Protein AF-A0A6C0HJQ3-F1 (afdb_monomer)

Mean predicted aligned error: 15.56 Å

Radius of gyration: 25.84 Å; Cα contacts (8 Å, |Δi|>4): 149; chains: 1; bounding box: 58×71×54 Å

Organism: NCBI:txid1070528

Solvent-accessible surface area (backbone atoms only — not comparable to full-atom values): 10587 Å² total; per-residue (Å²): 140,92,85,75,67,75,64,59,59,55,52,52,56,56,55,62,66,68,72,64,83,67,72,72,79,74,72,82,78,73,78,73,65,87,72,78,65,94,62,60,62,76,46,70,27,42,26,45,64,46,81,68,101,54,41,34,62,37,32,65,42,46,63,71,58,59,75,73,50,57,71,66,61,51,50,51,51,40,58,74,62,28,83,58,97,68,61,73,80,76,65,71,60,78,34,39,29,35,38,36,40,43,91,87,73,46,52,35,47,44,79,45,43,63,62,52,49,52,53,50,51,53,50,51,51,54,51,50,53,51,52,52,52,51,51,54,52,51,61,75,41,39,67,54,24,71,76,67,76,41,71,58,97,75,72,57,77,83,77,74,64,92,67,65,83,65,63,76,72,76,115

Secondary structure (DSSP, 8-state):
---SSHHHHHHHHHHHTTS--------S---------SS--EEEEEEEEEESSSEEEEEEE-HHHHTTS-HHHHHHHHHHT-SS---GGGSSS-EEEEEEE-TTS-EEEEE-HHHHHHHHHHHHHHHHHHHHHHHHHHHHTHHHHHHHSS--TT-S-SS-----GGGGG--

Structure (mmCIF, N/CA/C/O backbone):
data_AF-A0A6C0HJQ3-F1
#
_entry.id   AF-A0A6C0HJQ3-F1
#
loop_
_atom_site.group_PDB
_atom_site.id
_atom_site.type_symbol
_atom_site.label_atom_id
_atom_site.label_alt_id
_atom_site.label_comp_id
_atom_site.label_asym_id
_atom_site.label_entity_id
_atom_site.label_seq_id
_atom_site.pdbx_PDB_ins_code
_atom_site.Cartn_x
_atom_site.Cartn_y
_atom_site.Cartn_z
_atom_site.occupancy
_atom_site.B_iso_or_equiv
_atom_site.auth_seq_id
_atom_site.auth_comp_id
_atom_site.auth_asym_id
_atom_site.auth_atom_id
_atom_site.pdbx_PDB_model_num
ATOM 1 N N . MET A 1 1 ? -14.897 -54.371 -26.714 1.00 44.84 1 MET A N 1
ATOM 2 C CA . MET A 1 1 ? -14.129 -53.156 -27.063 1.00 44.84 1 MET A CA 1
ATOM 3 C C . MET A 1 1 ? -15.115 -52.004 -27.095 1.00 44.84 1 MET A C 1
ATOM 5 O O . MET A 1 1 ? -16.050 -52.088 -27.872 1.00 44.84 1 MET A O 1
ATOM 9 N N . GLY A 1 2 ? -14.987 -51.018 -26.207 1.00 42.66 2 GLY A N 1
ATOM 10 C CA . GLY A 1 2 ? -15.958 -49.916 -26.117 1.00 42.66 2 GLY A CA 1
ATOM 11 C C . GLY A 1 2 ? -15.895 -49.171 -24.784 1.00 42.66 2 GLY A C 1
ATOM 12 O O . GLY A 1 2 ? -16.903 -49.057 -24.103 1.00 42.66 2 GLY A O 1
ATOM 13 N N . GLY A 1 3 ? -14.698 -48.750 -24.366 1.00 40.16 3 GLY A N 1
ATOM 14 C CA . GLY A 1 3 ? -14.482 -48.107 -23.061 1.00 40.16 3 GLY A CA 1
ATOM 15 C C . GLY A 1 3 ? -13.501 -46.934 -23.080 1.00 40.16 3 GLY A C 1
ATOM 16 O O . GLY A 1 3 ? -13.000 -46.567 -22.026 1.00 40.16 3 GLY A O 1
ATOM 17 N N . PHE A 1 4 ? -13.198 -46.370 -24.254 1.00 45.31 4 PHE A N 1
ATOM 18 C CA . PHE A 1 4 ? -12.179 -45.320 -24.411 1.00 45.31 4 PHE A CA 1
ATOM 19 C C . PHE A 1 4 ? -12.697 -44.001 -25.014 1.00 45.31 4 PHE A C 1
ATOM 21 O O . PHE A 1 4 ? -11.914 -43.069 -25.154 1.00 45.31 4 PHE A O 1
ATOM 28 N N . GLU A 1 5 ? -13.996 -43.870 -25.311 1.00 49.78 5 GLU A N 1
ATOM 29 C CA . GLU A 1 5 ? -14.553 -42.647 -25.928 1.00 49.78 5 GLU A CA 1
ATOM 30 C C . GLU A 1 5 ? -15.175 -41.661 -24.916 1.00 49.78 5 GLU A C 1
ATOM 32 O O . GLU A 1 5 ? -15.162 -40.456 -25.148 1.00 49.78 5 GLU A O 1
ATOM 37 N N . ASN A 1 6 ? -15.583 -42.112 -23.723 1.00 49.03 6 ASN A N 1
ATOM 38 C CA . ASN A 1 6 ? -16.225 -41.240 -22.719 1.00 49.03 6 ASN A CA 1
ATOM 39 C C . ASN A 1 6 ? -15.256 -40.315 -21.951 1.00 49.03 6 ASN A C 1
ATOM 41 O O . ASN A 1 6 ? -15.699 -39.425 -21.226 1.00 49.03 6 ASN A O 1
ATOM 45 N N . GLY A 1 7 ? -13.940 -40.516 -22.080 1.00 46.91 7 GLY A N 1
ATOM 46 C CA . GLY A 1 7 ? -12.929 -39.705 -21.388 1.00 46.91 7 GLY A CA 1
ATOM 47 C C . GLY A 1 7 ? -12.591 -38.391 -22.098 1.00 46.91 7 GLY A C 1
ATOM 48 O O . GLY A 1 7 ? -12.236 -37.419 -21.439 1.00 46.91 7 GLY A O 1
ATOM 49 N N . GLN A 1 8 ? -12.732 -38.339 -23.428 1.00 47.75 8 GLN A N 1
ATOM 50 C CA . GLN A 1 8 ? -12.383 -37.155 -24.227 1.00 47.75 8 GLN A CA 1
ATOM 51 C C . GLN A 1 8 ? -13.523 -36.129 -24.311 1.00 47.75 8 GLN A C 1
ATOM 53 O O . GLN A 1 8 ? -13.283 -34.938 -24.508 1.00 47.75 8 GLN A O 1
ATOM 58 N N . GLU A 1 9 ? -14.766 -36.572 -24.120 1.00 48.75 9 GLU A N 1
ATOM 59 C CA . GLU A 1 9 ? -15.941 -35.696 -24.101 1.00 48.75 9 GLU A CA 1
ATOM 60 C C . GLU A 1 9 ? -16.066 -34.937 -22.767 1.00 48.75 9 GLU A C 1
ATOM 62 O O . GLU A 1 9 ? -16.489 -33.781 -22.735 1.00 48.75 9 GLU A O 1
ATOM 67 N N . GLN A 1 10 ? -15.602 -35.541 -21.665 1.00 47.69 10 GLN A N 1
ATOM 68 C CA . GLN A 1 10 ? -15.524 -34.875 -20.360 1.00 47.69 10 GLN A CA 1
ATOM 69 C C . GLN A 1 10 ? -14.408 -33.825 -20.306 1.00 47.69 10 GLN A C 1
ATOM 71 O O . GLN A 1 10 ? -14.614 -32.759 -19.729 1.00 47.69 10 GLN A O 1
ATOM 76 N N . THR A 1 11 ? -13.257 -34.075 -20.940 1.00 49.38 11 THR A N 1
ATOM 77 C CA . THR A 1 11 ? -12.172 -33.083 -20.995 1.00 49.38 11 THR A CA 1
ATOM 78 C C . THR A 1 11 ? -12.519 -31.903 -21.899 1.00 49.38 11 THR A C 1
ATOM 80 O O . THR A 1 11 ? -12.246 -30.775 -21.508 1.00 49.38 11 THR A O 1
ATOM 83 N N . LYS A 1 12 ? -13.217 -32.120 -23.025 1.00 52.22 12 LYS A N 1
ATOM 84 C CA . LYS A 1 12 ? -13.728 -31.022 -23.872 1.00 52.22 12 LYS A CA 1
ATOM 85 C C . LYS A 1 12 ? -14.760 -30.140 -23.163 1.00 52.22 12 LYS A C 1
ATOM 87 O O . LYS A 1 12 ? -14.667 -28.922 -23.250 1.00 52.22 12 LYS A O 1
ATOM 92 N N . LYS A 1 13 ? -15.688 -30.730 -22.399 1.00 49.34 13 LYS A N 1
ATOM 93 C CA . LYS A 1 13 ? -16.638 -29.962 -21.569 1.00 49.34 13 LYS A CA 1
ATOM 94 C C . LYS A 1 13 ? -15.949 -29.143 -20.476 1.00 49.34 13 LYS A C 1
ATOM 96 O O . LYS A 1 13 ? -16.427 -28.069 -20.131 1.00 49.34 13 LYS A O 1
ATOM 101 N N . MET A 1 14 ? -14.848 -29.649 -19.920 1.00 45.78 14 MET A N 1
ATOM 102 C CA . MET A 1 14 ? -14.081 -28.948 -18.887 1.00 45.78 14 MET A CA 1
ATOM 103 C C . MET A 1 14 ? -13.215 -27.817 -19.469 1.00 45.78 14 MET A C 1
ATOM 105 O O . MET A 1 14 ? -12.997 -26.820 -18.789 1.00 45.78 14 MET A O 1
ATOM 109 N N . GLU A 1 15 ? -12.779 -27.942 -20.726 1.00 50.19 15 GLU A N 1
ATOM 110 C CA . GLU A 1 15 ? -12.012 -26.921 -21.452 1.00 50.19 15 GLU A CA 1
ATOM 111 C C . GLU A 1 15 ? -12.914 -25.777 -21.968 1.00 50.19 15 GLU A C 1
ATOM 113 O O . GLU A 1 15 ? -12.534 -24.616 -21.861 1.00 50.19 15 GLU A O 1
ATOM 118 N N . GLU A 1 16 ? -14.158 -26.061 -22.388 1.00 52.59 16 GLU A N 1
ATOM 119 C CA . GLU A 1 16 ? -15.158 -25.023 -22.728 1.00 52.59 16 GLU A CA 1
ATOM 120 C C . GLU A 1 16 ? -15.671 -24.238 -21.502 1.00 52.59 16 GLU A C 1
ATOM 122 O O . GLU A 1 16 ? -16.015 -23.064 -21.616 1.00 52.59 16 GLU A O 1
ATOM 127 N N . LEU A 1 17 ? -15.680 -24.842 -20.306 1.00 50.19 17 LEU A N 1
ATOM 128 C CA . LEU A 1 17 ? -16.041 -24.162 -19.049 1.00 50.19 17 LEU A CA 1
ATOM 129 C C . LEU A 1 17 ? -14.915 -23.272 -18.486 1.00 50.19 17 LEU A C 1
ATOM 131 O O . LEU A 1 17 ? -15.151 -22.531 -17.533 1.00 50.19 17 LEU A O 1
ATOM 135 N N . MET A 1 18 ? -13.708 -23.334 -19.059 1.00 42.75 18 MET A N 1
ATOM 136 C CA . MET A 1 18 ? -12.549 -22.532 -18.648 1.00 42.75 18 MET A CA 1
ATOM 137 C C . MET A 1 18 ? -12.342 -21.258 -19.482 1.00 42.75 18 MET A C 1
ATOM 139 O O . MET A 1 18 ? -11.506 -20.444 -19.099 1.00 42.75 18 MET A O 1
ATOM 143 N N . ASP A 1 19 ? -13.115 -21.059 -20.556 1.00 40.88 19 ASP A N 1
ATOM 144 C CA . ASP A 1 19 ? -13.036 -19.872 -21.433 1.00 40.88 19 ASP A CA 1
ATOM 145 C C . ASP A 1 19 ? -14.188 -18.873 -21.205 1.00 40.88 19 ASP A C 1
ATOM 147 O O . ASP A 1 19 ? -14.386 -17.905 -21.939 1.00 40.88 19 ASP A O 1
ATOM 151 N N . SER A 1 20 ? -14.954 -19.086 -20.135 1.00 41.34 20 SER A N 1
ATOM 152 C CA . SER A 1 20 ? -15.903 -18.112 -19.620 1.00 41.34 20 SER A CA 1
ATOM 153 C C . SER A 1 20 ? -15.176 -17.200 -18.636 1.00 41.34 20 SER A C 1
ATOM 155 O O . SER A 1 20 ? -15.278 -17.373 -17.422 1.00 41.34 20 SER A O 1
ATOM 157 N N . ASP A 1 21 ? -14.459 -16.205 -19.166 1.00 39.94 21 ASP A N 1
ATOM 158 C CA . ASP A 1 21 ? -14.167 -14.952 -18.460 1.00 39.94 21 ASP A CA 1
ATOM 159 C C . ASP A 1 21 ? -15.511 -14.249 -18.172 1.00 39.94 21 ASP A C 1
ATOM 161 O O . ASP A 1 21 ? -15.874 -13.225 -18.758 1.00 39.94 21 ASP A O 1
ATOM 165 N N . THR A 1 22 ? -16.301 -14.841 -17.273 1.00 39.44 22 THR A N 1
ATOM 166 C CA . THR A 1 22 ? -17.426 -14.185 -16.630 1.00 39.44 22 THR A CA 1
ATOM 167 C C . THR A 1 22 ? -16.798 -13.125 -15.755 1.00 39.44 22 THR A C 1
ATOM 169 O O . THR A 1 22 ? -16.278 -13.389 -14.675 1.00 39.44 22 THR A O 1
ATOM 172 N N . PHE A 1 23 ? -16.775 -11.912 -16.293 1.00 36.31 23 PHE A N 1
ATOM 173 C CA . PHE A 1 23 ? -16.716 -10.693 -15.516 1.00 36.31 23 PHE A CA 1
ATOM 174 C C . PHE A 1 23 ? -17.727 -10.873 -14.383 1.00 36.31 23 PHE A C 1
ATOM 176 O O . PHE A 1 23 ? -18.929 -10.835 -14.645 1.00 36.31 23 PHE A O 1
ATOM 183 N N . ASP A 1 24 ? -17.240 -11.194 -13.180 1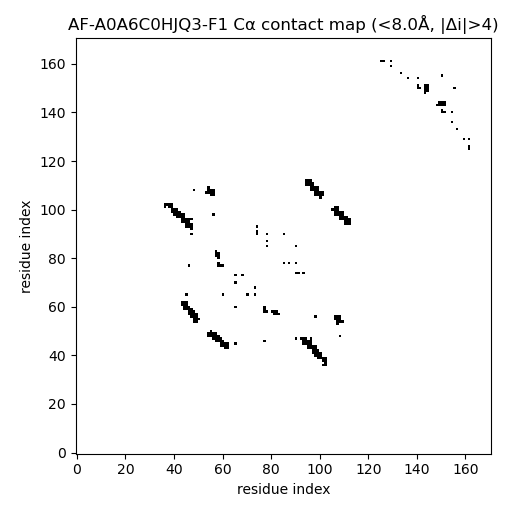.00 41.00 24 ASP A N 1
ATOM 184 C CA . ASP A 1 24 ? -18.076 -11.314 -11.993 1.00 41.00 24 ASP A CA 1
ATOM 185 C C . ASP A 1 24 ? -19.013 -10.110 -11.993 1.00 41.00 24 ASP A C 1
ATOM 187 O O . ASP A 1 24 ? -18.552 -8.960 -12.027 1.00 41.00 24 ASP A O 1
ATOM 191 N N . GLU A 1 25 ? -20.316 -10.398 -12.052 1.00 41.94 25 GLU A N 1
ATOM 192 C CA . GLU A 1 25 ? -21.379 -9.428 -11.865 1.00 41.94 25 GLU A CA 1
ATOM 193 C C . GLU A 1 25 ? -20.986 -8.557 -10.678 1.00 41.94 25 GLU A C 1
ATOM 195 O O . GLU A 1 25 ? -20.936 -8.996 -9.526 1.00 41.94 25 GLU A O 1
ATOM 200 N N . ILE A 1 26 ? -20.645 -7.305 -10.975 1.00 40.12 26 ILE A N 1
ATOM 201 C CA . ILE A 1 26 ? -20.579 -6.271 -9.962 1.00 40.12 26 ILE A CA 1
ATOM 202 C C . ILE A 1 26 ? -22.014 -6.163 -9.477 1.00 40.12 26 ILE A C 1
ATOM 204 O O . ILE A 1 26 ? -22.854 -5.587 -10.168 1.00 40.12 26 ILE A O 1
ATOM 208 N N . ASP A 1 27 ? -22.286 -6.783 -8.331 1.00 39.62 27 ASP A N 1
ATOM 209 C CA . ASP A 1 27 ? -23.526 -6.619 -7.597 1.00 39.62 27 ASP A CA 1
ATOM 210 C C . ASP A 1 27 ? -23.848 -5.122 -7.560 1.00 39.62 27 ASP A C 1
ATOM 212 O O . ASP A 1 27 ? -23.135 -4.301 -6.973 1.00 39.62 27 ASP A O 1
ATOM 216 N N . SER A 1 28 ? -24.909 -4.781 -8.288 1.00 44.44 28 SER A N 1
ATOM 217 C CA . SER A 1 28 ? -25.456 -3.443 -8.440 1.00 44.44 28 SER A CA 1
ATOM 218 C C . SER A 1 28 ? -26.076 -2.929 -7.134 1.00 44.44 28 SER A C 1
ATOM 220 O O . SER A 1 28 ? -26.705 -1.869 -7.137 1.00 44.44 28 SER A O 1
ATOM 222 N N . SER A 1 29 ? -25.873 -3.595 -5.993 1.00 36.22 29 SER A N 1
ATOM 223 C CA . SER A 1 29 ? -26.075 -3.004 -4.675 1.00 36.22 29 SER A CA 1
ATOM 224 C C . SER A 1 29 ? -24.958 -1.998 -4.350 1.00 36.22 29 SER A C 1
ATOM 226 O O . SER A 1 29 ? -24.235 -2.103 -3.356 1.00 36.22 29 SER A O 1
ATOM 228 N N . ASN A 1 30 ? -24.817 -0.962 -5.176 1.00 41.69 30 ASN A N 1
ATOM 229 C CA . ASN A 1 30 ? -24.122 0.254 -4.784 1.00 41.69 30 ASN A CA 1
ATOM 230 C C . ASN A 1 30 ? -25.012 0.992 -3.762 1.00 41.69 30 ASN A C 1
ATOM 232 O O . ASN A 1 30 ? -25.592 2.031 -4.048 1.00 41.69 30 ASN A O 1
ATOM 236 N N . VAL A 1 31 ? -25.139 0.419 -2.559 1.00 40.91 31 VAL A N 1
ATOM 237 C CA . VAL A 1 31 ? -25.707 1.048 -1.353 1.00 40.91 31 VAL A CA 1
ATOM 238 C C . VAL A 1 31 ? -24.593 1.817 -0.631 1.00 40.91 31 VAL A C 1
ATOM 240 O O . VAL A 1 31 ? -24.538 1.908 0.588 1.00 40.91 31 VAL A O 1
ATOM 243 N N . TYR A 1 32 ? -23.665 2.397 -1.389 1.00 46.50 32 TYR A N 1
ATOM 244 C CA . TYR A 1 32 ? -22.930 3.567 -0.935 1.00 46.50 32 TYR A CA 1
ATOM 245 C C . TYR A 1 32 ? -23.723 4.774 -1.414 1.00 46.50 32 TYR A C 1
ATOM 247 O O . TYR A 1 32 ? -23.265 5.540 -2.255 1.00 46.50 32 TYR A O 1
ATOM 255 N N . ALA A 1 33 ? -24.957 4.887 -0.910 1.00 39.31 33 ALA A N 1
ATOM 256 C CA . ALA A 1 33 ? -25.651 6.158 -0.923 1.00 39.31 33 ALA A CA 1
ATOM 257 C C . ALA A 1 33 ? -24.669 7.199 -0.384 1.00 39.31 33 ALA A C 1
ATOM 259 O O . ALA A 1 33 ? -23.983 6.933 0.610 1.00 39.31 33 ALA A O 1
ATOM 260 N N . ASP A 1 34 ? -24.591 8.331 -1.073 1.00 46.47 34 ASP A N 1
ATOM 261 C CA . ASP A 1 34 ? -23.870 9.537 -0.691 1.00 46.47 34 ASP A CA 1
ATOM 262 C C . ASP A 1 34 ? -24.406 10.073 0.646 1.00 46.47 34 ASP A C 1
ATOM 264 O O . ASP A 1 34 ? -25.038 11.121 0.737 1.00 46.47 34 ASP A O 1
ATOM 268 N N . VAL A 1 35 ? -24.189 9.321 1.720 1.00 47.66 35 VAL A N 1
ATOM 269 C CA . VAL A 1 35 ? -24.309 9.809 3.078 1.00 47.66 35 VAL A CA 1
ATOM 270 C C . VAL A 1 35 ? -23.075 10.664 3.239 1.00 47.66 35 VAL A C 1
ATOM 272 O O . VAL A 1 35 ? -22.013 10.139 3.562 1.00 47.66 35 VAL A O 1
ATOM 275 N N . GLU A 1 36 ? -23.192 11.953 2.928 1.00 48.62 36 GLU A N 1
ATOM 276 C CA . GLU A 1 36 ? -22.256 12.965 3.395 1.00 48.62 36 GLU A CA 1
ATOM 277 C C . GLU A 1 36 ? -22.356 12.992 4.922 1.00 48.62 36 GLU A C 1
ATOM 279 O O . GLU A 1 36 ? -23.318 13.514 5.485 1.00 48.62 36 GLU A O 1
ATOM 284 N N . PRO A 1 37 ? -21.419 12.374 5.647 1.00 51.53 37 PRO A N 1
ATOM 285 C CA . PRO A 1 37 ? -21.466 12.347 7.088 1.00 51.53 37 PRO A CA 1
ATOM 286 C C . PRO A 1 37 ? -20.957 13.704 7.573 1.00 51.53 37 PRO A C 1
ATOM 288 O O . PRO A 1 37 ? -19.815 14.103 7.354 1.00 51.53 37 PRO A O 1
ATOM 291 N N . GLU A 1 38 ? -21.851 14.409 8.242 1.00 53.81 38 GLU A N 1
ATOM 292 C CA . GLU A 1 38 ? -21.720 15.776 8.747 1.00 53.81 38 GLU A CA 1
ATOM 293 C C . GLU A 1 38 ? -20.636 15.980 9.839 1.00 53.81 38 GLU A C 1
ATOM 295 O O . GLU A 1 38 ? -20.622 17.017 10.483 1.00 53.81 38 GLU A O 1
ATOM 300 N N . GLU A 1 39 ? -19.740 15.016 10.074 1.00 56.00 39 GLU A N 1
ATOM 301 C CA . GLU A 1 39 ? -18.404 15.203 10.673 1.00 56.00 39 GLU A CA 1
ATOM 302 C C . GLU A 1 39 ? -17.662 13.856 10.616 1.00 56.00 39 GLU A C 1
ATOM 304 O O . GLU A 1 39 ? -17.924 12.952 11.407 1.00 56.00 39 GLU A O 1
ATOM 309 N N . ILE A 1 40 ? -16.763 13.675 9.639 1.00 60.66 40 ILE A N 1
ATOM 310 C CA . ILE A 1 40 ? -15.986 12.433 9.491 1.00 60.66 40 ILE A CA 1
ATOM 311 C C . ILE A 1 40 ? -14.523 12.709 9.779 1.00 60.66 40 ILE A C 1
ATOM 313 O O . ILE A 1 40 ? -13.811 13.327 8.979 1.00 60.66 40 ILE A O 1
ATOM 317 N N . HIS A 1 41 ? -14.008 12.104 10.838 1.00 66.50 41 HIS A N 1
ATOM 318 C CA . HIS A 1 41 ? -12.571 11.913 10.930 1.00 66.50 41 HIS A CA 1
ATOM 319 C C . HIS A 1 41 ? -12.170 10.727 10.054 1.00 66.50 41 HIS A C 1
ATOM 321 O O . HIS A 1 41 ? -12.437 9.568 10.364 1.00 66.50 41 HIS A O 1
ATOM 327 N N . LYS A 1 42 ? -11.543 11.043 8.918 1.00 78.81 42 LYS A N 1
ATOM 328 C CA . LYS A 1 42 ? -10.991 10.071 7.972 1.00 78.81 42 LYS A CA 1
ATOM 329 C C . LYS A 1 42 ? -9.520 9.838 8.300 1.00 78.81 42 LYS A C 1
ATOM 331 O O . LYS A 1 42 ? -8.702 10.732 8.094 1.00 78.81 42 LYS A O 1
ATOM 336 N N . LYS A 1 43 ? -9.160 8.634 8.752 1.00 86.31 43 LYS A N 1
ATOM 337 C CA . LYS A 1 43 ? -7.753 8.260 8.990 1.00 86.31 43 LYS A CA 1
ATOM 338 C C . LYS A 1 43 ? -7.375 7.019 8.193 1.00 86.31 43 LYS A C 1
ATOM 340 O O . LYS A 1 43 ? -8.070 6.010 8.249 1.00 86.31 43 LYS A O 1
ATOM 345 N N . ILE A 1 44 ? -6.268 7.092 7.457 1.00 89.44 44 ILE A N 1
ATOM 346 C CA . ILE A 1 44 ? -5.716 5.947 6.725 1.00 89.44 44 ILE A CA 1
ATOM 347 C C . ILE A 1 44 ? -4.776 5.182 7.656 1.00 89.44 44 ILE A C 1
ATOM 349 O O . ILE A 1 44 ? -3.843 5.765 8.209 1.00 89.44 44 ILE A O 1
ATOM 353 N N . LEU A 1 45 ? -5.024 3.885 7.811 1.00 92.25 45 LEU A N 1
ATOM 354 C CA . LEU A 1 45 ? -4.277 2.972 8.669 1.00 92.25 45 LEU A CA 1
ATOM 355 C C . LEU A 1 45 ? -3.905 1.694 7.909 1.00 92.25 45 LEU A C 1
ATOM 357 O O . LEU A 1 45 ? -4.502 1.349 6.887 1.00 92.25 45 LEU A O 1
ATOM 361 N N . VAL A 1 46 ? -2.931 0.971 8.448 1.00 91.50 46 VAL A N 1
ATOM 362 C CA . VAL A 1 46 ? -2.636 -0.420 8.110 1.00 91.50 46 VAL A CA 1
ATOM 363 C C . VAL A 1 46 ? -3.171 -1.285 9.240 1.00 91.50 46 VAL A C 1
ATOM 365 O O . VAL A 1 46 ? -2.792 -1.097 10.393 1.00 91.50 46 VAL A O 1
ATOM 368 N N . GLY A 1 47 ? -4.070 -2.211 8.935 1.00 90.62 47 GLY A N 1
ATOM 369 C CA . GLY A 1 47 ? -4.760 -2.951 9.978 1.00 90.62 47 GLY A CA 1
ATOM 370 C C . GLY A 1 47 ? -5.705 -4.015 9.460 1.00 90.62 47 GLY A C 1
ATOM 371 O O . GLY A 1 47 ? -5.551 -4.532 8.351 1.00 90.62 47 GLY A O 1
ATOM 372 N N . SER A 1 48 ? -6.684 -4.342 10.290 1.00 88.62 48 SER A N 1
ATOM 373 C CA . SER A 1 48 ? -7.688 -5.362 10.025 1.00 88.62 48 SER A CA 1
ATOM 374 C C . SER A 1 48 ? -9.091 -4.842 10.314 1.00 88.62 48 SER A C 1
ATOM 376 O O . SER A 1 48 ? -9.301 -3.853 11.023 1.00 88.62 48 SER A O 1
ATOM 378 N N . TYR A 1 49 ? -10.062 -5.537 9.740 1.00 88.50 49 TYR A N 1
ATOM 379 C CA . TYR A 1 49 ? -11.478 -5.303 9.955 1.00 88.50 49 TYR A CA 1
ATOM 380 C C . TYR A 1 49 ? -12.213 -6.632 10.025 1.00 88.50 49 TYR A C 1
ATOM 382 O O . TYR A 1 49 ? -11.713 -7.659 9.557 1.00 88.50 49 TYR A O 1
ATOM 390 N N . ILE A 1 50 ? -13.411 -6.595 10.593 1.00 86.06 50 ILE A N 1
ATOM 391 C CA . ILE A 1 50 ? -14.348 -7.712 10.559 1.00 86.06 50 ILE A CA 1
ATOM 392 C C . ILE A 1 50 ? -15.449 -7.385 9.568 1.00 86.06 50 ILE A C 1
ATOM 394 O O . ILE A 1 50 ? -15.919 -6.253 9.491 1.00 86.06 50 ILE A O 1
ATOM 398 N N . ARG A 1 51 ? -15.834 -8.390 8.786 1.00 85.38 51 ARG A N 1
ATOM 399 C CA . ARG A 1 51 ? -16.918 -8.285 7.819 1.00 85.38 51 ARG A CA 1
ATOM 400 C C . ARG A 1 51 ? -18.209 -8.806 8.449 1.00 85.38 51 ARG A C 1
ATOM 402 O O . ARG A 1 51 ? -18.267 -9.980 8.805 1.00 85.38 51 ARG A O 1
ATOM 409 N N . GLY A 1 52 ? -19.204 -7.935 8.564 1.00 79.88 52 GLY A N 1
ATOM 410 C CA . GLY A 1 52 ? -20.619 -8.277 8.724 1.00 79.88 52 GLY A CA 1
ATOM 411 C C . GLY A 1 52 ? -21.415 -7.604 7.605 1.00 79.88 52 GLY A C 1
ATOM 412 O O . GLY A 1 52 ? -20.912 -7.519 6.482 1.00 79.88 52 GLY A O 1
ATOM 413 N N . ASP A 1 53 ? -22.586 -7.052 7.928 1.00 81.88 53 ASP A N 1
ATOM 414 C CA . ASP A 1 53 ? -23.344 -6.169 7.021 1.00 81.88 53 ASP A CA 1
ATOM 415 C C . ASP A 1 53 ? -22.564 -4.881 6.701 1.00 81.88 53 ASP A C 1
ATOM 417 O O . ASP A 1 53 ? -22.665 -4.316 5.614 1.00 81.88 53 ASP A O 1
ATOM 421 N N . LEU A 1 54 ? -21.711 -4.458 7.639 1.00 82.69 54 LEU A N 1
ATOM 422 C CA . LEU A 1 54 ? -20.734 -3.386 7.484 1.00 82.69 54 LEU A CA 1
ATOM 423 C C . LEU A 1 54 ? -19.319 -3.898 7.780 1.00 82.69 54 LEU A C 1
ATOM 425 O O . LEU A 1 54 ? -19.120 -4.940 8.417 1.00 82.69 54 LEU A O 1
ATOM 429 N N . LEU A 1 55 ? -18.312 -3.147 7.324 1.00 88.62 55 LEU A N 1
ATOM 430 C CA . LEU A 1 55 ? -16.917 -3.401 7.677 1.00 88.62 55 LEU A CA 1
ATOM 431 C C . LEU A 1 55 ? -16.586 -2.697 8.994 1.00 88.62 55 LEU A C 1
ATOM 433 O O . LEU A 1 55 ? -16.465 -1.475 9.038 1.00 88.62 55 LEU A O 1
ATOM 437 N N . LEU A 1 56 ? -16.408 -3.472 10.059 1.00 88.75 56 LEU A N 1
ATOM 438 C CA . LEU A 1 56 ? -16.132 -2.952 11.395 1.00 88.75 56 LEU A CA 1
ATOM 439 C C . LEU A 1 56 ? -14.631 -2.848 11.635 1.00 88.75 56 LEU A C 1
ATOM 441 O O . LEU A 1 56 ? -13.886 -3.813 11.431 1.00 88.75 56 LEU A O 1
ATOM 445 N N . TYR A 1 57 ? -14.185 -1.680 12.096 1.00 89.12 57 TYR A N 1
ATOM 446 C CA . TYR A 1 57 ? -12.790 -1.469 12.465 1.00 89.12 57 TYR A CA 1
ATOM 447 C C . TYR A 1 57 ? -12.383 -2.405 13.608 1.00 89.12 57 TYR A C 1
ATOM 449 O O . TYR A 1 57 ? -13.025 -2.411 14.654 1.00 89.12 57 TYR A O 1
ATOM 457 N N . ALA A 1 58 ? -11.306 -3.173 13.424 1.00 88.94 58 ALA A N 1
ATOM 458 C CA . ALA A 1 58 ? -10.838 -4.126 14.429 1.00 88.94 58 ALA A CA 1
ATOM 459 C C . ALA A 1 58 ? -9.565 -3.658 15.141 1.00 88.94 58 ALA A C 1
ATOM 461 O O . ALA A 1 58 ? -9.494 -3.683 16.367 1.00 88.94 58 ALA A O 1
ATOM 462 N N . SER A 1 59 ? -8.547 -3.274 14.372 1.00 90.44 59 SER A N 1
ATOM 463 C CA . SER A 1 59 ? -7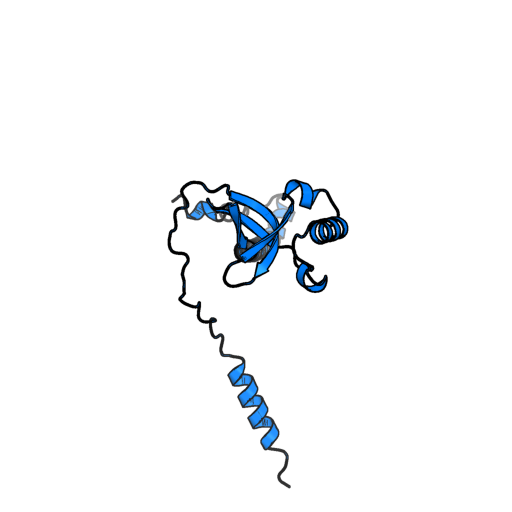.275 -2.740 14.871 1.00 90.44 59 SER A CA 1
ATOM 464 C C . SER A 1 59 ? -6.506 -2.102 13.715 1.00 90.44 59 SER A C 1
ATOM 466 O O . SER A 1 59 ? -6.715 -2.460 12.551 1.00 90.44 59 SER A O 1
ATOM 468 N N . GLY A 1 60 ? -5.589 -1.187 14.012 1.00 91.56 60 GLY A N 1
ATOM 469 C CA . GLY A 1 60 ? -4.772 -0.552 12.991 1.00 91.56 60 GLY A CA 1
ATOM 470 C C . GLY A 1 60 ? -3.672 0.328 13.561 1.00 91.56 60 GLY A C 1
ATOM 471 O O . GLY A 1 60 ? -3.778 0.862 14.661 1.00 91.56 60 GLY A O 1
ATOM 472 N N . ILE A 1 61 ? -2.623 0.490 12.766 1.00 93.31 61 ILE A N 1
ATOM 473 C CA . ILE A 1 61 ? -1.503 1.398 13.007 1.00 93.31 61 ILE A CA 1
ATOM 474 C C . ILE A 1 61 ? -1.369 2.376 11.844 1.00 93.31 61 ILE A C 1
ATOM 476 O O . ILE A 1 61 ? -1.870 2.145 10.744 1.00 93.31 61 ILE A O 1
ATOM 480 N N . ASP A 1 62 ? -0.703 3.498 12.068 1.00 93.06 62 ASP A N 1
ATOM 481 C CA . ASP A 1 62 ? -0.371 4.424 10.994 1.00 93.06 62 ASP A CA 1
ATOM 482 C C . ASP A 1 62 ? 0.691 3.827 10.056 1.00 93.06 62 ASP A C 1
ATOM 484 O O . ASP A 1 62 ? 1.497 2.972 10.430 1.00 93.06 62 ASP A O 1
ATOM 488 N N . GLY A 1 63 ? 0.717 4.317 8.814 1.00 89.69 63 GLY A N 1
ATOM 489 C CA . GLY A 1 63 ? 1.706 3.880 7.827 1.00 89.69 63 GLY A CA 1
ATOM 490 C C . GLY A 1 63 ? 3.151 4.167 8.253 1.00 89.69 63 GLY A C 1
ATOM 491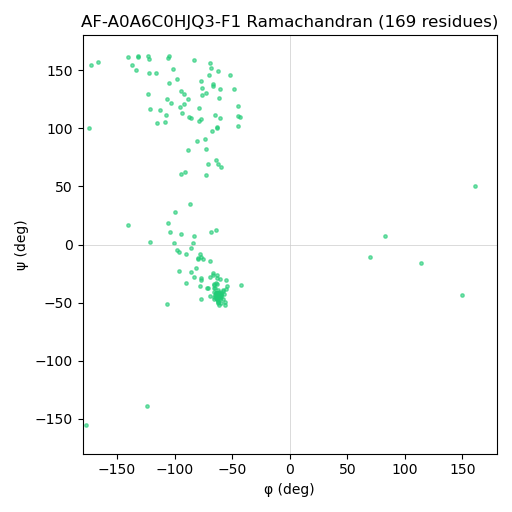 O O . GLY A 1 63 ? 4.051 3.413 7.894 1.00 89.69 63 GLY A O 1
ATOM 492 N N . GLY A 1 64 ? 3.376 5.219 9.047 1.00 91.75 64 GLY A N 1
ATOM 493 C CA . GLY A 1 64 ? 4.696 5.567 9.567 1.00 91.75 64 GLY A CA 1
ATOM 494 C C . GLY A 1 64 ? 5.218 4.512 10.537 1.00 91.75 64 GLY A C 1
ATOM 495 O O . GLY A 1 64 ? 6.354 4.066 10.402 1.00 91.75 64 GLY A O 1
ATOM 496 N N . THR A 1 65 ? 4.381 4.074 11.475 1.00 92.00 65 THR A N 1
ATOM 497 C CA . THR A 1 65 ? 4.691 2.957 12.380 1.00 92.00 65 THR A CA 1
ATOM 498 C C . THR A 1 65 ? 4.841 1.642 11.622 1.00 92.00 65 THR A C 1
ATOM 500 O O . THR A 1 65 ? 5.812 0.928 11.855 1.00 92.00 65 THR A O 1
ATOM 503 N N . PHE A 1 66 ? 3.962 1.346 10.657 1.00 92.25 66 PHE A N 1
ATOM 504 C CA . PHE A 1 66 ? 4.055 0.112 9.864 1.00 92.25 66 PHE A CA 1
ATOM 505 C C . PHE A 1 66 ? 5.416 -0.054 9.171 1.00 92.25 66 PHE A C 1
ATOM 507 O O . PHE A 1 66 ? 5.945 -1.157 9.116 1.00 92.25 66 PHE A O 1
ATOM 514 N N . LEU A 1 67 ? 6.003 1.036 8.669 1.00 92.44 67 LEU A N 1
ATOM 515 C CA . LEU A 1 67 ? 7.295 1.002 7.975 1.00 92.44 67 LEU A CA 1
ATOM 516 C C . LEU A 1 67 ? 8.512 0.935 8.913 1.00 92.44 67 LEU A C 1
ATOM 518 O O . LEU A 1 67 ? 9.621 0.698 8.439 1.00 92.44 67 LEU A O 1
ATOM 522 N N . LYS A 1 68 ? 8.331 1.174 10.217 1.00 96.38 68 LYS A N 1
ATOM 523 C CA . LYS A 1 68 ? 9.420 1.182 11.210 1.00 96.38 68 LYS A CA 1
ATOM 524 C C . LYS A 1 68 ? 9.666 -0.184 11.844 1.00 96.38 68 LYS A C 1
ATOM 526 O O . LYS A 1 68 ? 10.802 -0.482 12.199 1.00 96.38 68 LYS A O 1
ATOM 531 N N . PHE A 1 69 ? 8.617 -0.982 12.018 1.00 94.12 69 PHE A N 1
ATOM 532 C CA . PHE A 1 69 ? 8.671 -2.249 12.748 1.00 94.12 69 PHE A CA 1
ATOM 533 C C . PHE A 1 69 ? 8.615 -3.452 11.807 1.00 94.12 69 PHE A C 1
ATOM 535 O O . PHE A 1 69 ? 8.187 -3.344 10.656 1.00 94.12 69 PHE A O 1
ATOM 542 N N . LYS A 1 7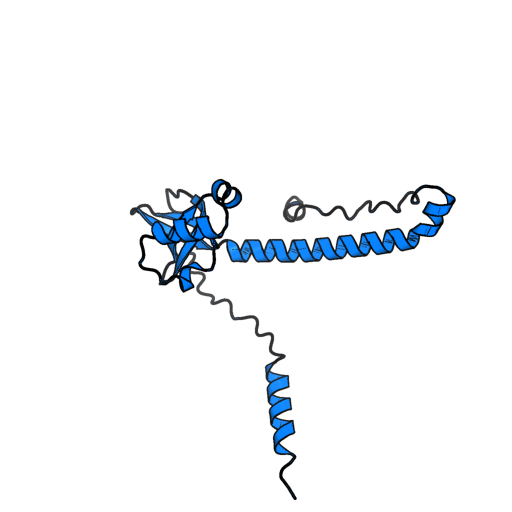0 ? 9.060 -4.615 12.294 1.00 93.25 70 LYS A N 1
ATOM 543 C CA . LYS A 1 70 ? 8.934 -5.863 11.539 1.00 93.25 70 LYS A CA 1
ATOM 544 C C . LYS A 1 70 ? 7.468 -6.264 11.430 1.00 93.25 70 LYS A C 1
ATOM 546 O O . LYS A 1 70 ? 6.653 -5.957 12.301 1.00 93.25 70 LYS A O 1
ATOM 551 N N . ILE A 1 71 ? 7.138 -6.971 10.354 1.00 90.25 71 ILE A N 1
ATOM 552 C CA . ILE A 1 71 ? 5.754 -7.347 10.065 1.00 90.25 71 ILE A CA 1
ATOM 553 C C . ILE A 1 71 ? 5.185 -8.286 11.137 1.00 90.25 71 ILE A C 1
ATOM 555 O O . ILE A 1 71 ? 4.006 -8.184 11.465 1.00 90.25 71 ILE A O 1
ATOM 559 N N . GLU A 1 72 ? 6.016 -9.144 11.731 1.00 90.69 72 GLU A N 1
ATOM 560 C CA . GLU A 1 72 ? 5.629 -10.060 12.805 1.00 90.69 72 GLU A CA 1
ATOM 561 C C . GLU A 1 72 ? 5.230 -9.303 14.078 1.00 90.69 72 GLU A C 1
ATOM 563 O O . GLU A 1 72 ? 4.176 -9.581 14.650 1.00 90.69 72 GLU A O 1
ATOM 568 N N . ASP A 1 73 ? 6.026 -8.303 14.469 1.00 92.00 73 ASP A N 1
ATOM 569 C CA . ASP A 1 73 ? 5.769 -7.464 15.646 1.00 92.00 73 ASP A CA 1
ATOM 570 C C . ASP A 1 73 ? 4.482 -6.652 15.459 1.00 92.00 73 ASP A C 1
ATOM 572 O O . ASP A 1 73 ? 3.646 -6.565 16.357 1.00 92.00 73 ASP A O 1
ATOM 576 N N . VAL A 1 74 ? 4.282 -6.112 14.251 1.00 91.38 74 VAL A N 1
ATOM 577 C CA . VAL A 1 74 ? 3.043 -5.422 13.875 1.00 91.38 74 VAL A CA 1
ATOM 578 C C . VAL A 1 74 ? 1.842 -6.360 13.975 1.00 91.38 74 VAL A C 1
ATOM 580 O O . VAL A 1 74 ? 0.818 -5.984 14.541 1.00 91.38 74 VAL A O 1
ATOM 583 N N . HIS A 1 75 ? 1.941 -7.577 13.437 1.00 89.06 75 HIS A N 1
ATOM 584 C CA . HIS A 1 75 ? 0.851 -8.550 13.508 1.00 89.06 75 HIS A CA 1
ATOM 585 C C . HIS A 1 75 ? 0.497 -8.907 14.948 1.00 89.06 75 HIS A C 1
ATOM 587 O O . HIS A 1 75 ? -0.687 -8.950 15.283 1.00 89.06 75 HIS A O 1
ATOM 593 N N . GLN A 1 76 ? 1.507 -9.157 15.783 1.00 88.94 76 GLN A N 1
ATOM 594 C CA . GLN A 1 76 ? 1.311 -9.485 17.188 1.00 88.94 76 GLN A CA 1
ATOM 595 C C . GLN A 1 76 ? 0.645 -8.322 17.928 1.00 88.94 76 GLN A C 1
ATOM 597 O O . GLN A 1 76 ? -0.385 -8.524 18.568 1.00 88.94 76 GLN A O 1
ATOM 602 N N . TYR A 1 77 ? 1.154 -7.099 17.749 1.00 91.38 77 TYR A N 1
ATOM 603 C CA . TYR A 1 77 ? 0.577 -5.891 18.335 1.00 91.38 77 TYR A CA 1
ATOM 604 C C . TYR A 1 77 ? -0.895 -5.714 17.950 1.00 91.38 77 TYR A C 1
ATOM 606 O O . TYR A 1 77 ? -1.750 -5.497 18.808 1.00 91.38 77 TYR A O 1
ATOM 614 N N . LEU A 1 78 ? -1.209 -5.825 16.658 1.00 89.69 78 LEU A N 1
ATOM 615 C CA . LEU A 1 78 ? -2.572 -5.645 16.171 1.00 89.69 78 LEU A CA 1
ATOM 616 C C . LEU A 1 78 ? -3.521 -6.742 16.676 1.00 89.69 78 LEU A C 1
ATOM 618 O O . LEU A 1 78 ? -4.689 -6.462 16.933 1.00 89.69 78 LEU A O 1
ATOM 622 N N . LEU A 1 79 ? -3.030 -7.974 16.840 1.00 87.62 79 LEU A N 1
ATOM 623 C CA . LEU A 1 79 ? -3.810 -9.079 17.395 1.00 87.62 79 LEU A CA 1
ATOM 624 C C . LEU A 1 79 ? -4.093 -8.875 18.891 1.00 87.62 79 LEU A C 1
ATOM 626 O O . LEU A 1 79 ? -5.221 -9.094 19.325 1.00 87.62 79 LEU A O 1
ATOM 630 N N . GLU A 1 80 ? -3.092 -8.455 19.667 1.00 87.81 80 GLU A N 1
ATOM 631 C CA . GLU A 1 80 ? -3.219 -8.185 21.107 1.00 87.81 80 GLU A CA 1
ATOM 632 C C . GLU A 1 80 ? -4.139 -6.997 21.404 1.00 87.81 80 GLU A C 1
ATOM 634 O O . GLU A 1 80 ? -4.871 -7.016 22.388 1.00 87.81 80 GLU A O 1
ATOM 639 N N . ASN A 1 81 ? -4.134 -5.986 20.532 1.00 87.56 81 ASN A N 1
ATOM 640 C CA . ASN A 1 81 ? -4.956 -4.781 20.666 1.00 87.56 81 ASN A CA 1
ATOM 641 C C . ASN A 1 81 ? -6.283 -4.871 19.897 1.00 87.56 81 ASN A C 1
ATOM 643 O O . ASN A 1 81 ? -6.992 -3.872 19.757 1.00 87.56 81 ASN A O 1
ATOM 647 N N . CYS A 1 82 ? -6.631 -6.044 19.368 1.00 84.00 82 CYS A N 1
ATOM 648 C CA . CYS A 1 82 ? -7.904 -6.225 18.695 1.00 84.00 82 CYS A CA 1
ATOM 649 C C . CYS A 1 82 ? -9.040 -6.346 19.712 1.00 84.00 82 CYS A C 1
ATOM 651 O O . CYS A 1 82 ? -9.017 -7.199 20.597 1.00 84.00 82 CYS A O 1
ATOM 653 N N . ILE A 1 83 ? -10.085 -5.539 19.527 1.00 75.56 83 ILE A N 1
ATOM 654 C CA . ILE A 1 83 ? -11.285 -5.558 20.380 1.00 75.56 83 ILE A CA 1
ATOM 655 C C . ILE A 1 83 ? -12.059 -6.880 20.221 1.00 75.56 83 ILE A C 1
ATOM 657 O O . ILE A 1 83 ? -12.777 -7.321 21.118 1.00 75.56 83 ILE A O 1
ATOM 661 N N . PHE A 1 84 ? -11.895 -7.553 19.084 1.00 79.69 84 PHE A N 1
ATOM 662 C CA . PHE A 1 84 ? -12.599 -8.784 18.770 1.00 79.69 84 PHE A CA 1
ATOM 663 C C . PHE A 1 84 ? -11.745 -10.021 19.059 1.00 79.69 84 PHE A C 1
ATOM 665 O O . PHE A 1 84 ? -10.552 -10.072 18.756 1.00 79.69 84 PHE A O 1
ATOM 672 N N . ARG A 1 85 ? -12.381 -11.091 19.552 1.00 71.94 85 ARG A N 1
ATOM 673 C CA . ARG A 1 85 ? -11.753 -12.420 19.643 1.00 71.94 85 ARG A CA 1
ATOM 674 C C . ARG A 1 85 ? -11.641 -13.044 18.256 1.00 71.94 85 ARG A C 1
ATOM 676 O O . ARG A 1 85 ? -12.472 -13.850 17.845 1.00 71.94 85 ARG A O 1
ATOM 683 N N . VAL A 1 86 ? -10.602 -12.665 17.524 1.00 66.00 86 VAL A N 1
ATOM 684 C CA . VAL A 1 86 ? -10.358 -13.163 16.171 1.00 66.00 86 VAL A CA 1
ATOM 685 C C . VAL A 1 86 ? -9.406 -14.358 16.215 1.00 66.00 86 VAL A C 1
ATOM 687 O O . VAL A 1 86 ? -8.345 -14.312 16.839 1.00 66.00 86 VAL A O 1
ATOM 690 N N . ARG A 1 87 ? -9.745 -15.455 15.522 1.00 64.81 87 ARG A N 1
ATOM 691 C CA . ARG A 1 87 ? -8.783 -16.548 15.298 1.00 64.81 87 ARG A CA 1
ATOM 692 C C . ARG A 1 87 ? -7.582 -15.993 14.527 1.00 64.81 87 ARG A C 1
ATOM 694 O O . ARG A 1 87 ? -7.778 -15.352 13.497 1.00 64.81 87 ARG A O 1
ATOM 701 N N . ARG A 1 88 ? -6.351 -16.318 14.955 1.00 61.72 88 ARG A N 1
ATOM 702 C CA . ARG A 1 88 ? -5.081 -15.862 14.334 1.00 61.72 88 ARG A CA 1
ATOM 703 C C . ARG A 1 88 ? -5.078 -15.897 12.797 1.00 61.72 88 ARG A C 1
ATOM 705 O O . ARG A 1 88 ? -4.507 -15.017 12.166 1.00 61.72 88 ARG A O 1
ATOM 712 N N . ARG A 1 89 ? -5.752 -16.884 12.197 1.00 60.03 89 ARG A N 1
ATOM 713 C CA . ARG A 1 89 ? -5.836 -17.081 10.740 1.00 60.03 89 ARG A CA 1
ATOM 714 C C . ARG A 1 89 ? -6.609 -15.983 9.992 1.00 60.03 89 ARG A C 1
ATOM 716 O O . ARG A 1 89 ? -6.340 -15.748 8.823 1.00 60.03 89 ARG A O 1
ATOM 723 N N . SER A 1 90 ? -7.545 -15.296 10.648 1.00 57.66 90 SER A N 1
ATOM 724 C CA . SER A 1 90 ? -8.280 -14.176 10.037 1.00 57.66 90 SER A CA 1
ATOM 725 C C . SER A 1 90 ? -7.482 -12.867 10.073 1.00 57.66 90 SER A C 1
ATOM 727 O O . SER A 1 90 ? -7.735 -11.971 9.276 1.00 57.66 90 SER A O 1
ATOM 729 N N . PHE A 1 91 ? -6.484 -12.772 10.959 1.00 64.62 91 PHE A N 1
ATOM 730 C CA . PHE A 1 91 ? -5.581 -11.622 11.081 1.00 64.62 91 PHE A CA 1
ATOM 731 C C . PHE A 1 91 ? -4.382 -11.670 10.133 1.00 64.62 91 PHE A C 1
ATOM 733 O O . PHE A 1 91 ? -3.573 -10.747 10.107 1.00 64.62 91 PHE A O 1
ATOM 740 N N . THR A 1 92 ? -4.243 -12.744 9.354 1.00 62.72 92 THR A N 1
ATOM 741 C CA . THR A 1 92 ? -3.048 -13.010 8.545 1.00 62.72 92 THR A CA 1
ATOM 742 C C . THR A 1 92 ? -2.885 -12.038 7.372 1.00 62.72 92 THR A C 1
ATOM 744 O O . THR A 1 92 ? -1.807 -11.957 6.799 1.00 6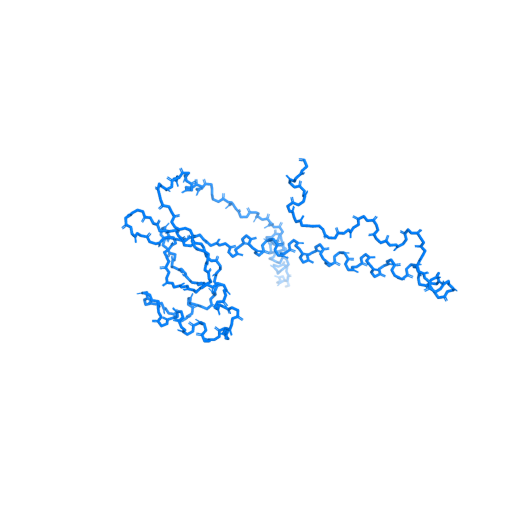2.72 92 THR A O 1
ATOM 747 N N . THR A 1 93 ? -3.915 -11.265 7.008 1.00 79.56 93 THR A N 1
ATOM 748 C CA . THR A 1 93 ? -3.815 -10.297 5.904 1.00 79.56 93 THR A CA 1
ATOM 749 C C . THR A 1 93 ? -3.979 -8.868 6.403 1.00 79.56 93 THR A C 1
ATOM 751 O O . THR A 1 93 ? -5.100 -8.428 6.649 1.00 79.56 93 THR A O 1
ATOM 754 N N . LEU A 1 94 ? -2.872 -8.127 6.480 1.00 87.31 94 LEU A N 1
ATOM 755 C CA . LEU A 1 94 ? -2.904 -6.681 6.698 1.00 87.31 94 LEU A CA 1
ATOM 756 C C . LEU A 1 94 ? -3.530 -5.972 5.493 1.00 87.31 94 LEU A C 1
ATOM 758 O O . LEU A 1 94 ? -3.258 -6.300 4.332 1.00 87.31 94 LEU A O 1
ATOM 762 N N . ARG A 1 95 ? -4.377 -4.988 5.782 1.00 91.31 95 ARG A N 1
ATOM 763 C CA . ARG A 1 95 ? -5.116 -4.188 4.805 1.00 91.31 95 ARG A CA 1
ATOM 764 C C . ARG A 1 95 ? -4.789 -2.715 4.992 1.00 91.31 95 ARG A C 1
ATOM 766 O O . ARG A 1 95 ? -4.553 -2.268 6.110 1.00 91.31 95 ARG A O 1
ATOM 773 N N . ILE A 1 96 ? -4.799 -1.959 3.899 1.00 92.50 96 ILE A N 1
ATOM 774 C CA . ILE A 1 96 ? -4.788 -0.496 3.948 1.00 92.50 96 ILE A CA 1
ATOM 775 C C . ILE A 1 96 ? -6.245 -0.066 4.041 1.00 92.50 96 ILE A C 1
ATOM 777 O O . ILE A 1 96 ? -7.005 -0.224 3.085 1.00 92.50 96 ILE A O 1
ATOM 781 N N . ILE A 1 97 ? -6.627 0.442 5.203 1.00 91.69 97 ILE A N 1
ATOM 782 C CA . ILE A 1 97 ? -8.003 0.791 5.536 1.00 91.69 97 ILE A CA 1
ATOM 783 C C . ILE A 1 97 ? -8.126 2.286 5.781 1.00 91.69 97 ILE A C 1
ATOM 785 O O . ILE A 1 97 ? -7.207 2.932 6.279 1.00 91.69 97 ILE A O 1
ATOM 789 N N . GLN A 1 98 ? -9.278 2.842 5.439 1.00 91.56 98 GLN A N 1
ATOM 790 C CA . GLN A 1 98 ? -9.661 4.186 5.835 1.00 91.56 98 GLN A CA 1
ATOM 791 C C . GLN A 1 98 ? -10.751 4.074 6.892 1.00 91.56 98 GLN A C 1
ATOM 793 O O . GLN A 1 98 ? -11.855 3.637 6.578 1.00 91.56 98 GLN A O 1
ATOM 798 N N . VAL A 1 99 ? -10.429 4.449 8.126 1.00 89.81 99 VAL A N 1
ATOM 799 C CA . VAL A 1 99 ? -11.387 4.482 9.232 1.00 89.81 99 VAL A CA 1
ATOM 800 C C . VAL A 1 99 ? -12.282 5.702 9.079 1.00 89.81 99 VAL A C 1
ATOM 802 O O . VAL A 1 99 ? -11.802 6.801 8.784 1.00 89.81 99 VAL A O 1
ATOM 805 N N . ILE A 1 100 ? -13.574 5.471 9.270 1.00 89.12 100 ILE A N 1
ATOM 806 C CA . ILE A 1 100 ? -14.654 6.446 9.262 1.00 89.12 100 ILE A CA 1
ATOM 807 C C . ILE A 1 100 ? -15.315 6.340 10.631 1.00 89.12 100 ILE A C 1
ATOM 809 O O . ILE A 1 100 ? -15.852 5.293 10.991 1.00 89.12 100 ILE A O 1
ATOM 813 N N . ILE A 1 101 ? -15.239 7.424 11.394 1.00 85.69 101 ILE A N 1
ATOM 814 C CA . ILE A 1 101 ? -15.939 7.549 12.671 1.00 85.69 101 ILE A CA 1
ATOM 815 C C . ILE A 1 101 ? -17.285 8.200 12.376 1.00 85.69 101 ILE A C 1
ATOM 817 O O . ILE A 1 101 ? -17.323 9.289 11.804 1.00 85.69 101 ILE A O 1
ATOM 821 N N . LEU A 1 102 ? -18.371 7.509 12.707 1.00 82.75 102 LEU A N 1
ATOM 822 C CA . LEU A 1 102 ? -19.732 8.017 12.568 1.00 82.75 102 LEU A CA 1
ATOM 823 C C . LEU A 1 102 ? -20.103 8.877 13.782 1.00 82.75 102 LEU A C 1
ATOM 825 O O . LEU A 1 102 ? -19.535 8.726 14.863 1.00 82.75 102 LEU A O 1
ATOM 829 N N . LYS A 1 103 ? -21.110 9.745 13.627 1.00 77.56 103 LYS A N 1
ATOM 830 C CA . LYS A 1 103 ? -21.580 10.660 14.685 1.00 77.56 103 LYS A CA 1
ATOM 831 C C . LYS A 1 103 ? -21.983 9.962 15.988 1.00 77.56 103 LYS A C 1
ATOM 833 O O . LYS A 1 103 ? -21.825 10.535 17.058 1.00 77.56 103 LYS A O 1
ATOM 838 N N . MET A 1 104 ? -22.467 8.724 15.899 1.00 78.56 104 MET A N 1
ATOM 839 C CA . MET A 1 104 ? -22.860 7.910 17.057 1.00 78.56 104 MET A CA 1
ATOM 840 C C . MET A 1 104 ? -21.674 7.185 17.725 1.00 78.56 104 MET A C 1
ATOM 842 O O . MET A 1 104 ? -21.875 6.370 18.618 1.00 78.56 104 MET A O 1
ATOM 846 N N . GLY A 1 105 ? -20.432 7.465 17.306 1.00 75.50 105 GLY A N 1
ATOM 847 C CA . GLY A 1 105 ? -19.218 6.847 17.852 1.00 75.50 105 GLY A CA 1
ATOM 848 C C . GLY A 1 105 ? -18.883 5.475 17.260 1.00 75.50 105 GLY A C 1
ATOM 849 O O . GLY A 1 105 ? -17.960 4.811 17.724 1.00 75.50 105 GLY A O 1
ATOM 850 N N . GLU A 1 106 ? -19.609 5.040 16.233 1.00 82.12 106 GLU A N 1
ATOM 851 C CA . GLU A 1 106 ? -19.353 3.783 15.533 1.00 82.12 106 GLU A CA 1
ATOM 852 C C . GLU A 1 106 ? -18.164 3.914 14.570 1.00 82.12 106 GLU A C 1
ATOM 854 O O . GLU A 1 106 ? -18.009 4.921 13.873 1.00 82.12 106 GLU A O 1
ATOM 859 N N . TYR A 1 107 ? -17.331 2.873 14.501 1.00 87.00 107 TYR A N 1
ATOM 860 C CA . TYR A 1 107 ? -16.137 2.842 13.655 1.00 87.00 107 TYR A CA 1
ATOM 861 C C . TYR A 1 107 ? -16.333 1.889 12.476 1.00 87.00 107 TYR A C 1
ATOM 863 O O . TYR A 1 107 ? -16.236 0.666 12.620 1.00 87.00 107 TYR A O 1
ATOM 871 N N . THR A 1 108 ? -16.541 2.457 11.291 1.00 89.31 108 THR A N 1
ATOM 872 C CA . THR A 1 108 ? -16.598 1.712 10.027 1.00 89.31 108 THR A CA 1
ATOM 873 C C . THR A 1 108 ? -15.322 1.917 9.212 1.00 89.31 108 THR A C 1
ATOM 875 O O . THR A 1 108 ? -14.530 2.827 9.483 1.00 89.31 108 THR A O 1
ATOM 878 N N . VAL A 1 109 ? -15.066 1.050 8.232 1.00 89.56 109 VAL A N 1
ATOM 879 C CA . VAL A 1 109 ? -13.865 1.134 7.393 1.00 89.56 109 VAL A CA 1
ATOM 880 C C . VAL A 1 109 ? -14.154 0.991 5.905 1.00 89.56 109 VAL A C 1
ATOM 882 O O . VAL A 1 109 ? -15.034 0.249 5.483 1.00 89.56 109 VAL A O 1
ATOM 885 N N . LEU A 1 110 ? -13.322 1.637 5.090 1.00 90.25 110 LEU A N 1
ATOM 886 C CA . LEU A 1 110 ? -13.203 1.347 3.662 1.00 90.25 110 LEU A CA 1
ATOM 887 C C . LEU A 1 110 ? -11.891 0.605 3.394 1.00 90.25 110 LEU A C 1
ATOM 889 O O . LEU A 1 110 ? -10.816 1.117 3.717 1.00 90.25 110 LEU A O 1
ATOM 893 N N . ASP A 1 111 ? -11.956 -0.564 2.754 1.00 90.44 111 ASP A N 1
ATOM 894 C CA . ASP A 1 111 ? -10.760 -1.283 2.298 1.00 90.44 111 ASP A CA 1
ATOM 895 C C . ASP A 1 111 ? -10.205 -0.623 1.022 1.00 90.44 111 ASP A C 1
ATOM 897 O O . ASP A 1 111 ? -10.771 -0.720 -0.068 1.00 90.44 111 ASP A O 1
ATOM 901 N N . LYS A 1 112 ? -9.068 0.068 1.146 1.00 90.81 112 LYS A N 1
ATOM 902 C CA . LYS A 1 112 ? -8.365 0.708 0.021 1.00 90.81 112 LYS A CA 1
ATOM 903 C C . LYS A 1 112 ? -7.335 -0.217 -0.629 1.00 90.81 112 LYS A C 1
ATOM 905 O O . LYS A 1 112 ? -6.799 0.118 -1.686 1.00 90.81 112 LYS A O 1
ATOM 910 N N . THR A 1 113 ? -7.063 -1.384 -0.039 1.00 89.50 113 THR A N 1
ATOM 911 C CA . THR A 1 113 ? -6.034 -2.327 -0.505 1.00 89.50 113 THR A CA 1
ATOM 912 C C . THR A 1 113 ? -6.268 -2.747 -1.951 1.00 89.50 113 THR A C 1
ATOM 914 O O . THR A 1 113 ? -5.320 -2.809 -2.732 1.00 89.50 113 THR A O 1
ATOM 917 N N . TYR A 1 114 ? -7.522 -3.022 -2.320 1.00 86.19 114 TYR A N 1
ATOM 918 C CA . TYR A 1 114 ? -7.877 -3.459 -3.670 1.00 86.19 114 TYR A CA 1
ATOM 919 C C . TYR A 1 114 ? -7.531 -2.400 -4.727 1.00 86.19 114 TYR A C 1
ATOM 921 O O . TYR A 1 114 ? -6.768 -2.668 -5.658 1.00 86.19 114 TYR A O 1
ATOM 929 N N . TRP A 1 115 ? -7.992 -1.166 -4.525 1.00 85.06 115 TRP A N 1
ATOM 930 C CA . TRP A 1 115 ? -7.730 -0.043 -5.426 1.00 85.06 115 TRP A CA 1
ATOM 931 C C . TRP A 1 115 ? -6.237 0.255 -5.567 1.00 85.06 115 TRP A C 1
ATOM 933 O O . TRP A 1 115 ? -5.728 0.448 -6.672 1.00 85.06 115 TRP A O 1
ATOM 943 N N . ILE A 1 116 ? -5.500 0.207 -4.455 1.00 87.75 116 ILE A N 1
ATOM 944 C CA . ILE A 1 116 ? -4.047 0.390 -4.465 1.00 87.75 116 ILE A CA 1
ATOM 945 C C . ILE A 1 116 ? -3.367 -0.726 -5.268 1.00 87.75 116 ILE A C 1
ATOM 947 O O . ILE A 1 116 ? -2.471 -0.442 -6.063 1.00 87.75 116 ILE A O 1
ATOM 951 N N . ARG A 1 117 ? -3.801 -1.985 -5.127 1.00 87.75 117 ARG A N 1
ATOM 952 C CA . ARG A 1 117 ? -3.258 -3.112 -5.905 1.00 87.75 117 ARG A CA 1
ATOM 953 C C . ARG A 1 117 ? -3.502 -2.952 -7.405 1.00 87.75 117 ARG A C 1
ATOM 955 O O . ARG A 1 117 ? -2.591 -3.255 -8.177 1.00 87.75 117 ARG A O 1
ATOM 962 N N . LEU A 1 118 ? -4.670 -2.455 -7.817 1.00 86.94 118 LEU A N 1
ATOM 963 C CA . LEU A 1 118 ? -4.964 -2.161 -9.225 1.00 86.94 118 LEU A CA 1
ATOM 964 C C . LEU A 1 118 ? -4.024 -1.090 -9.783 1.00 86.94 118 LEU A C 1
ATOM 966 O O . LEU A 1 118 ? -3.375 -1.311 -10.810 1.00 86.94 118 LEU A O 1
ATOM 970 N N . ILE A 1 119 ? -3.872 0.026 -9.063 1.00 88.00 119 ILE A N 1
ATOM 971 C CA . ILE A 1 119 ? -2.936 1.095 -9.429 1.00 88.00 119 ILE A CA 1
ATOM 972 C C . ILE A 1 119 ? -1.524 0.514 -9.555 1.00 88.00 119 ILE A C 1
ATOM 974 O O . ILE A 1 119 ? -0.884 0.641 -10.598 1.00 88.00 119 ILE A O 1
ATOM 978 N N . GLN A 1 120 ? -1.053 -0.203 -8.535 1.00 88.00 120 GLN A N 1
ATOM 979 C CA . GLN A 1 120 ? 0.265 -0.830 -8.545 1.00 88.00 120 GLN A CA 1
ATOM 980 C C . GLN A 1 120 ? 0.451 -1.813 -9.712 1.00 88.00 120 GLN A C 1
ATOM 982 O O . GLN A 1 120 ? 1.527 -1.848 -10.306 1.00 88.00 120 GLN A O 1
ATOM 987 N N . ARG A 1 121 ? -0.565 -2.616 -10.061 1.00 86.56 121 ARG A N 1
ATOM 988 C CA . ARG A 1 121 ? -0.513 -3.554 -11.196 1.00 86.56 121 ARG A CA 1
ATOM 989 C C . ARG A 1 121 ? -0.337 -2.807 -12.514 1.00 86.56 121 ARG A C 1
ATOM 991 O O . ARG A 1 121 ? 0.551 -3.163 -13.288 1.00 86.56 121 ARG A O 1
ATOM 998 N N . CYS A 1 122 ? -1.116 -1.749 -12.731 1.00 88.19 122 CYS A N 1
ATOM 999 C CA . CYS A 1 122 ? -0.982 -0.890 -13.905 1.00 88.19 122 CYS A CA 1
ATOM 1000 C C . CYS A 1 122 ? 0.430 -0.285 -13.991 1.00 88.19 122 CYS A C 1
ATOM 1002 O O . CYS A 1 122 ? 1.101 -0.391 -15.020 1.00 88.19 122 CYS A O 1
ATOM 1004 N N . TRP A 1 123 ? 0.940 0.248 -12.877 1.00 84.19 123 TRP A N 1
ATOM 1005 C CA . TRP A 1 123 ? 2.288 0.814 -12.805 1.00 84.19 123 TRP A CA 1
ATOM 1006 C C . TRP A 1 123 ? 3.391 -0.204 -13.076 1.00 84.19 123 TRP A C 1
ATOM 1008 O O . TRP A 1 123 ? 4.327 0.099 -13.814 1.00 84.19 123 TRP A O 1
ATOM 1018 N N . ARG A 1 124 ? 3.287 -1.417 -12.523 1.00 87.88 124 ARG A N 1
ATOM 1019 C CA . ARG A 1 124 ? 4.252 -2.493 -12.784 1.00 87.88 124 ARG A CA 1
ATOM 1020 C C . ARG A 1 124 ? 4.278 -2.876 -14.260 1.00 87.88 124 ARG A C 1
ATOM 1022 O O . ARG A 1 124 ? 5.365 -2.981 -14.820 1.00 87.88 124 ARG A O 1
ATOM 1029 N N . SER A 1 125 ? 3.110 -3.015 -14.888 1.00 87.44 125 SER A N 1
ATOM 1030 C CA . SER A 1 125 ? 3.003 -3.304 -16.324 1.00 87.44 125 SER A CA 1
ATOM 1031 C C . SER A 1 125 ? 3.659 -2.204 -17.168 1.00 87.44 125 SER A C 1
ATOM 1033 O O . SER A 1 125 ? 4.556 -2.464 -17.971 1.00 87.44 125 SER A O 1
ATOM 1035 N N . ARG A 1 126 ? 3.311 -0.941 -16.903 1.00 86.06 126 ARG A N 1
ATOM 1036 C CA . ARG A 1 126 ? 3.841 0.209 -17.647 1.00 86.06 126 ARG A CA 1
ATOM 1037 C C . ARG A 1 126 ? 5.347 0.393 -17.448 1.00 86.06 126 ARG A C 1
ATOM 1039 O O . ARG A 1 126 ? 6.065 0.723 -18.390 1.00 86.06 126 ARG A O 1
ATOM 1046 N N . LEU A 1 127 ? 5.842 0.142 -16.236 1.00 86.12 127 LEU A N 1
ATOM 1047 C CA . LEU A 1 127 ? 7.272 0.150 -15.936 1.00 86.12 127 LEU A CA 1
ATOM 1048 C C . LEU A 1 127 ? 8.010 -0.982 -16.661 1.00 86.12 127 LEU A C 1
ATOM 1050 O O . LEU A 1 127 ? 9.114 -0.757 -17.156 1.00 86.12 127 LEU A O 1
ATOM 1054 N N . ALA A 1 128 ? 7.426 -2.180 -16.733 1.00 88.62 128 ALA A N 1
ATOM 1055 C CA . ALA A 1 128 ? 8.010 -3.304 -17.459 1.00 88.62 128 ALA A CA 1
ATOM 1056 C C . ALA A 1 128 ? 8.140 -2.990 -18.958 1.00 88.62 128 ALA A C 1
ATOM 1058 O O . ALA A 1 128 ? 9.232 -3.129 -19.508 1.00 88.62 128 ALA A O 1
ATOM 1059 N N . GLN A 1 129 ? 7.082 -2.458 -19.577 1.00 86.75 129 GLN A N 1
ATOM 1060 C CA . GLN A 1 129 ? 7.101 -2.024 -20.978 1.00 86.75 129 GLN A CA 1
ATOM 1061 C C . GLN A 1 129 ? 8.130 -0.910 -21.226 1.00 86.75 129 GLN A C 1
ATOM 1063 O O . GLN A 1 129 ? 8.890 -0.934 -22.192 1.00 86.75 129 GLN A O 1
ATOM 1068 N N . TYR A 1 130 ? 8.223 0.063 -20.319 1.00 84.69 130 TYR A N 1
ATOM 1069 C CA . TYR A 1 130 ? 9.240 1.107 -20.421 1.00 84.69 130 TYR A CA 1
ATOM 1070 C C . TYR A 1 130 ? 10.667 0.537 -20.372 1.00 84.69 130 TYR A C 1
ATOM 1072 O O . TYR A 1 130 ? 11.535 0.949 -21.146 1.00 84.69 130 TYR A O 1
ATOM 1080 N N . LYS A 1 131 ? 10.921 -0.428 -19.479 1.00 85.69 131 LYS A N 1
ATOM 1081 C CA . LYS A 1 131 ? 12.219 -1.108 -19.385 1.00 85.69 131 LYS A CA 1
ATOM 1082 C C . LYS A 1 131 ? 12.535 -1.905 -20.654 1.00 85.69 131 LYS A C 1
ATOM 1084 O O . LYS A 1 131 ? 13.672 -1.829 -21.117 1.00 85.69 131 LYS A O 1
ATOM 1089 N N . SER A 1 132 ? 11.570 -2.621 -21.236 1.00 88.31 132 SER A N 1
ATOM 1090 C CA . SER A 1 132 ? 11.788 -3.361 -22.489 1.00 88.31 132 SER A CA 1
ATOM 1091 C C . SER A 1 132 ? 12.107 -2.425 -23.653 1.00 88.31 132 SER A C 1
ATOM 1093 O O . SER A 1 132 ? 13.075 -2.659 -24.376 1.00 88.31 132 SER A O 1
ATOM 1095 N N . ASP A 1 133 ? 11.372 -1.319 -23.775 1.00 85.00 133 ASP A N 1
ATOM 1096 C CA . ASP A 1 133 ? 11.604 -0.303 -24.804 1.00 85.00 133 ASP A CA 1
ATOM 1097 C C . ASP A 1 133 ? 12.998 0.322 -24.677 1.00 85.00 133 ASP A C 1
ATOM 1099 O O . ASP A 1 133 ? 13.706 0.495 -25.670 1.00 85.00 133 ASP A O 1
ATOM 1103 N N . LEU A 1 134 ? 13.427 0.626 -23.446 1.00 82.69 134 LEU A N 1
ATOM 1104 C CA . LEU A 1 134 ? 14.777 1.115 -23.164 1.00 82.69 134 LEU A CA 1
ATOM 1105 C C . LEU A 1 134 ? 15.855 0.122 -23.601 1.00 82.69 134 LEU A C 1
ATOM 1107 O O . LEU A 1 134 ? 16.857 0.527 -24.189 1.00 82.69 134 LEU A O 1
ATOM 1111 N N . ILE A 1 135 ? 15.676 -1.164 -23.298 1.00 86.19 135 ILE A N 1
ATOM 1112 C CA . ILE A 1 135 ? 16.631 -2.212 -23.673 1.00 86.19 135 ILE A CA 1
ATOM 1113 C C . ILE A 1 135 ? 16.706 -2.338 -25.199 1.00 86.19 135 ILE A C 1
ATOM 1115 O O . ILE A 1 135 ? 17.808 -2.363 -25.748 1.00 86.19 135 ILE A O 1
ATOM 1119 N N . ALA A 1 136 ? 15.563 -2.359 -25.888 1.00 85.50 136 ALA A N 1
ATOM 1120 C CA . ALA A 1 136 ? 15.503 -2.423 -27.347 1.00 85.50 136 ALA A CA 1
ATOM 1121 C C . ALA A 1 136 ? 16.207 -1.222 -27.999 1.00 85.50 136 ALA A C 1
ATOM 1123 O O . ALA A 1 136 ? 17.007 -1.384 -28.921 1.00 85.50 136 ALA A O 1
ATOM 1124 N N . LEU A 1 137 ? 15.983 -0.021 -27.462 1.00 81.31 137 LEU A N 1
ATOM 1125 C CA . LEU A 1 137 ? 16.631 1.203 -27.925 1.00 81.31 137 LEU A CA 1
ATOM 1126 C C . LEU A 1 137 ? 18.152 1.157 -27.736 1.00 81.31 137 LEU A C 1
ATOM 1128 O O . LEU A 1 137 ? 18.900 1.494 -28.652 1.00 81.31 137 LEU A O 1
ATOM 1132 N N . ARG A 1 138 ? 18.618 0.703 -26.565 1.00 81.31 138 ARG A N 1
ATOM 1133 C CA . ARG A 1 138 ? 20.053 0.549 -26.280 1.00 81.31 138 ARG A CA 1
ATOM 1134 C C . ARG A 1 138 ? 20.721 -0.424 -27.245 1.00 81.31 138 ARG A C 1
ATOM 1136 O O . ARG A 1 138 ? 21.804 -0.116 -27.724 1.00 81.31 138 ARG A O 1
ATOM 1143 N N . LYS A 1 139 ? 20.071 -1.551 -27.557 1.00 84.94 139 LYS A N 1
ATOM 1144 C CA . LYS A 1 139 ? 20.566 -2.520 -28.549 1.00 84.94 139 LYS A CA 1
ATOM 1145 C C . LYS A 1 139 ? 20.640 -1.907 -29.947 1.00 84.94 139 LYS A C 1
ATOM 1147 O O . LYS A 1 139 ? 21.670 -2.013 -30.600 1.00 84.94 139 LYS A O 1
ATOM 1152 N N . LYS A 1 140 ? 19.582 -1.213 -30.380 1.00 84.94 140 LYS A N 1
ATOM 1153 C CA . LYS A 1 140 ? 19.503 -0.591 -31.712 1.00 84.94 140 LYS A CA 1
ATOM 1154 C C . LYS A 1 140 ? 20.635 0.406 -31.973 1.00 84.94 140 LYS A C 1
ATOM 1156 O O . LYS A 1 140 ? 21.148 0.475 -33.083 1.00 84.94 140 LYS A O 1
ATOM 1161 N N . TYR A 1 141 ? 21.012 1.185 -30.962 1.00 85.06 141 TYR A N 1
ATOM 1162 C CA . TYR A 1 141 ? 22.016 2.243 -31.092 1.00 85.06 141 TYR A CA 1
ATOM 1163 C C . TYR A 1 141 ? 23.367 1.887 -30.461 1.00 85.06 141 TYR A C 1
ATOM 1165 O O . TYR A 1 141 ? 24.169 2.785 -30.203 1.00 85.06 141 TYR A O 1
ATOM 1173 N N . LEU A 1 142 ? 23.623 0.598 -30.213 1.00 85.62 142 LEU A N 1
ATOM 1174 C CA . LEU A 1 142 ? 24.866 0.138 -29.596 1.00 85.62 142 LEU A CA 1
ATOM 1175 C C . LEU A 1 142 ? 26.074 0.483 -30.473 1.00 85.62 142 LEU A C 1
ATOM 1177 O O . LEU A 1 142 ? 26.982 1.161 -30.008 1.00 85.62 142 LEU A O 1
ATOM 1181 N N . HIS A 1 143 ? 26.008 0.143 -31.761 1.00 87.25 143 HIS A N 1
ATOM 1182 C CA . HIS A 1 143 ? 27.079 0.407 -32.722 1.00 87.25 143 HIS A CA 1
ATOM 1183 C C . HIS A 1 143 ? 27.405 1.904 -32.856 1.00 87.25 143 HIS A C 1
ATOM 1185 O O . HIS A 1 143 ? 28.561 2.314 -32.817 1.00 87.25 143 HIS A O 1
ATOM 1191 N N . HIS A 1 144 ? 26.377 2.758 -32.920 1.00 86.56 144 HIS A N 1
ATOM 1192 C CA . HIS A 1 144 ? 26.578 4.209 -32.936 1.00 86.56 144 HIS A CA 1
ATOM 1193 C C . HIS A 1 144 ? 27.271 4.699 -31.658 1.00 86.56 144 HIS A C 1
ATOM 1195 O O . HIS A 1 144 ? 28.126 5.579 -31.711 1.00 86.56 144 HIS A O 1
ATOM 1201 N N . ARG A 1 145 ? 26.891 4.156 -30.495 1.00 84.50 145 ARG A N 1
ATOM 1202 C CA . ARG A 1 145 ? 27.521 4.505 -29.219 1.00 84.50 145 ARG A CA 1
ATOM 1203 C C . ARG A 1 145 ? 28.978 4.050 -29.158 1.00 84.50 145 ARG A C 1
ATOM 1205 O O . ARG A 1 145 ? 29.781 4.774 -28.585 1.00 84.50 145 ARG A O 1
ATOM 1212 N N . GLU A 1 146 ? 29.304 2.888 -29.712 1.00 89.75 146 GLU A N 1
ATOM 1213 C CA . GLU A 1 146 ? 30.676 2.369 -29.762 1.00 89.75 146 GLU A CA 1
ATOM 1214 C C . GLU A 1 146 ? 31.589 3.264 -30.607 1.00 89.75 146 GLU A C 1
ATOM 1216 O O . GLU A 1 146 ? 32.695 3.568 -30.175 1.00 89.75 146 GLU A O 1
ATOM 1221 N N . ILE A 1 147 ? 31.106 3.750 -31.757 1.00 89.94 147 ILE A N 1
ATOM 1222 C CA . ILE A 1 147 ? 31.892 4.606 -32.661 1.00 89.94 147 ILE A CA 1
ATOM 1223 C C . ILE A 1 147 ? 31.981 6.050 -32.145 1.00 89.94 147 ILE A C 1
ATOM 1225 O O . ILE A 1 147 ? 33.056 6.640 -32.118 1.00 89.94 147 ILE A O 1
ATOM 1229 N N . ASN A 1 148 ? 30.854 6.633 -31.724 1.00 86.75 148 ASN A N 1
ATOM 1230 C CA . ASN A 1 148 ? 30.753 8.074 -31.449 1.00 86.75 148 ASN A CA 1
ATOM 1231 C C . ASN A 1 148 ? 30.832 8.417 -29.948 1.00 86.75 148 ASN A C 1
ATOM 1233 O O . ASN A 1 148 ? 30.639 9.572 -29.565 1.00 86.75 148 ASN A O 1
ATOM 1237 N N . GLY A 1 149 ? 31.002 7.419 -29.073 1.00 81.44 149 GLY A N 1
ATOM 1238 C CA . GLY A 1 149 ? 31.013 7.558 -27.609 1.00 81.44 149 GLY A CA 1
ATOM 1239 C C . GLY A 1 149 ? 29.657 7.905 -26.974 1.00 81.44 149 GLY A C 1
ATOM 1240 O O . GLY A 1 149 ? 29.496 7.815 -25.758 1.00 81.44 149 GLY A O 1
ATOM 1241 N N . ASN A 1 150 ? 28.655 8.267 -27.781 1.00 78.81 150 ASN A N 1
ATOM 1242 C CA . ASN A 1 150 ? 27.352 8.762 -27.346 1.00 78.81 150 ASN A CA 1
ATOM 1243 C C . ASN A 1 150 ? 26.198 8.143 -28.150 1.00 78.81 150 ASN A C 1
ATOM 1245 O O . ASN A 1 150 ? 26.348 7.747 -29.307 1.00 78.81 150 ASN A O 1
ATOM 1249 N N . TYR A 1 151 ? 25.005 8.097 -27.548 1.00 79.25 151 TYR A N 1
ATOM 1250 C CA . TYR A 1 151 ? 23.779 7.758 -28.279 1.00 79.25 151 TYR A CA 1
ATOM 1251 C C . TYR A 1 151 ? 23.389 8.896 -29.244 1.00 79.25 151 TYR A C 1
ATOM 1253 O O . TYR A 1 151 ? 23.571 10.064 -28.890 1.00 79.25 151 TYR A O 1
ATOM 1261 N N . PRO A 1 152 ? 22.811 8.591 -30.423 1.00 79.25 152 PRO A N 1
ATOM 1262 C CA . PRO A 1 152 ? 22.464 9.610 -31.411 1.00 79.25 152 PRO A CA 1
ATOM 1263 C C . PRO A 1 152 ? 21.428 10.613 -30.883 1.00 79.25 152 PRO A C 1
ATOM 1265 O O . PRO A 1 152 ? 20.559 10.282 -30.066 1.00 79.25 152 PRO A O 1
ATOM 1268 N N . GLY A 1 153 ? 21.496 11.857 -31.365 1.00 66.88 153 GLY A N 1
ATOM 1269 C CA . GLY A 1 153 ? 20.529 12.907 -31.041 1.00 66.88 153 GLY A CA 1
ATOM 1270 C C . GLY A 1 153 ? 19.121 12.507 -31.489 1.00 66.88 153 GLY A C 1
ATOM 1271 O O . GLY A 1 153 ? 18.852 12.427 -32.677 1.00 66.88 153 GLY A O 1
ATOM 1272 N N . GLY A 1 154 ? 18.233 12.210 -30.535 1.00 66.75 154 GLY A N 1
ATOM 1273 C CA . GLY A 1 154 ? 16.895 11.649 -30.798 1.00 66.75 154 GLY A CA 1
ATOM 1274 C C . GLY A 1 154 ? 16.697 10.219 -30.278 1.00 66.75 154 GLY A C 1
ATOM 1275 O O . GLY A 1 154 ? 15.564 9.804 -30.068 1.00 66.75 154 GLY A O 1
ATOM 1276 N N . ALA A 1 155 ? 17.781 9.507 -29.947 1.00 62.50 155 ALA A N 1
ATOM 1277 C CA . ALA A 1 155 ? 17.742 8.213 -29.255 1.00 62.50 155 ALA A CA 1
ATOM 1278 C C . ALA A 1 155 ? 17.643 8.340 -27.723 1.00 62.50 155 ALA A C 1
ATOM 1280 O O . ALA A 1 155 ? 17.584 7.340 -27.010 1.00 62.50 155 ALA A O 1
ATOM 1281 N N . ARG A 1 156 ? 17.578 9.562 -27.175 1.00 59.97 156 ARG A N 1
ATOM 1282 C CA . ARG A 1 156 ? 16.938 9.738 -25.864 1.00 59.97 156 ARG A CA 1
ATOM 1283 C C . ARG A 1 156 ? 15.466 9.433 -26.063 1.00 59.97 156 ARG A C 1
ATOM 1285 O O . ARG A 1 156 ? 14.875 9.958 -26.999 1.00 59.97 156 ARG A O 1
ATOM 1292 N N . ILE A 1 157 ? 14.860 8.685 -25.147 1.00 60.34 157 ILE A N 1
ATOM 1293 C CA . ILE A 1 157 ? 13.403 8.587 -25.045 1.00 60.34 157 ILE A CA 1
ATOM 1294 C C . ILE A 1 157 ? 12.843 9.977 -24.668 1.00 60.34 157 ILE A C 1
ATOM 1296 O O . ILE A 1 157 ? 12.456 10.244 -23.531 1.00 60.34 157 ILE A O 1
ATOM 1300 N N . LYS A 1 158 ? 12.852 10.918 -25.612 1.00 51.59 158 LYS A N 1
ATOM 1301 C CA . LYS A 1 158 ? 12.161 12.197 -25.537 1.00 51.59 158 LYS A CA 1
ATOM 1302 C C . LYS A 1 158 ? 10.709 11.885 -25.897 1.00 51.59 158 LYS A C 1
ATOM 1304 O O . LYS A 1 158 ? 10.363 11.837 -27.065 1.00 51.59 158 LYS A O 1
ATOM 1309 N N . GLY A 1 159 ? 9.894 11.548 -24.897 1.00 52.56 159 GLY A N 1
ATOM 1310 C CA . GLY A 1 159 ? 8.456 11.301 -25.092 1.00 52.56 159 GLY A CA 1
ATOM 1311 C C . GLY A 1 159 ? 7.856 10.284 -24.125 1.00 52.56 159 GLY A C 1
ATOM 1312 O O . GLY A 1 159 ? 6.822 10.551 -23.526 1.00 52.56 159 GLY A O 1
ATOM 1313 N N . LYS A 1 160 ? 8.539 9.163 -23.862 1.00 58.12 160 LYS A N 1
ATOM 1314 C CA . LYS A 1 160 ? 8.104 8.168 -22.860 1.00 58.12 160 LYS A CA 1
ATOM 1315 C C . LYS A 1 160 ? 8.767 8.429 -21.507 1.00 58.12 160 LYS A C 1
ATOM 1317 O O . LYS A 1 160 ? 9.520 7.608 -20.999 1.00 58.12 160 LYS A O 1
ATOM 1322 N N . LYS A 1 161 ? 8.537 9.603 -20.917 1.00 63.25 161 LYS A N 1
ATOM 1323 C CA . LYS A 1 161 ? 8.741 9.729 -19.467 1.00 63.25 161 LYS A CA 1
ATOM 1324 C C . LYS A 1 161 ? 7.593 8.969 -18.815 1.00 63.25 161 LYS A C 1
ATOM 1326 O O . LYS A 1 161 ? 6.445 9.174 -19.208 1.00 63.25 161 LYS A O 1
ATOM 1331 N N . ILE A 1 162 ? 7.879 8.088 -17.859 1.00 65.06 162 ILE A N 1
ATOM 1332 C CA . ILE A 1 162 ? 6.799 7.549 -17.037 1.00 65.06 162 ILE A CA 1
ATOM 1333 C C . ILE A 1 162 ? 6.249 8.737 -16.247 1.00 65.06 162 ILE A C 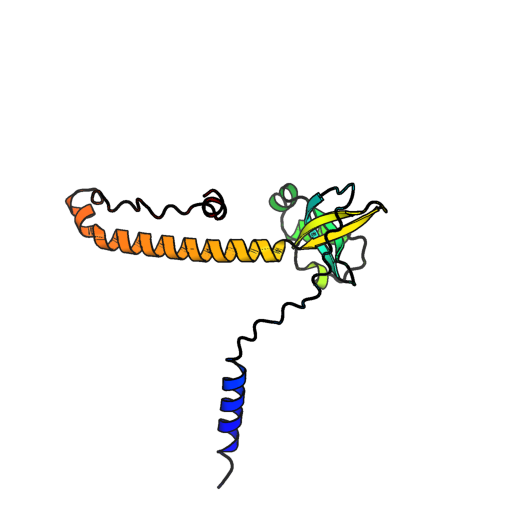1
ATOM 1335 O O . ILE A 1 162 ? 6.953 9.344 -15.444 1.00 65.06 162 ILE A O 1
ATOM 1339 N N . VAL A 1 163 ? 5.027 9.133 -16.570 1.00 69.00 163 VAL A N 1
ATOM 1340 C CA . VAL A 1 163 ? 4.321 10.237 -15.928 1.00 69.00 163 VAL A CA 1
ATOM 1341 C C . VAL A 1 163 ? 3.316 9.671 -14.937 1.00 69.00 163 VAL A C 1
ATOM 1343 O O . VAL A 1 163 ? 2.831 8.555 -15.125 1.00 69.00 163 VAL A O 1
ATOM 1346 N N . GLY A 1 164 ? 3.025 10.433 -13.881 1.00 63.56 164 GLY A N 1
ATOM 1347 C CA . GLY A 1 164 ? 1.993 10.080 -12.909 1.00 63.56 164 GLY A CA 1
ATOM 1348 C C . GLY A 1 164 ? 0.660 9.758 -13.591 1.00 63.56 164 GLY A C 1
ATOM 1349 O O . GLY A 1 164 ? 0.319 10.390 -14.589 1.00 63.56 164 GLY A O 1
ATOM 1350 N N . LEU A 1 165 ? -0.105 8.814 -13.032 1.00 6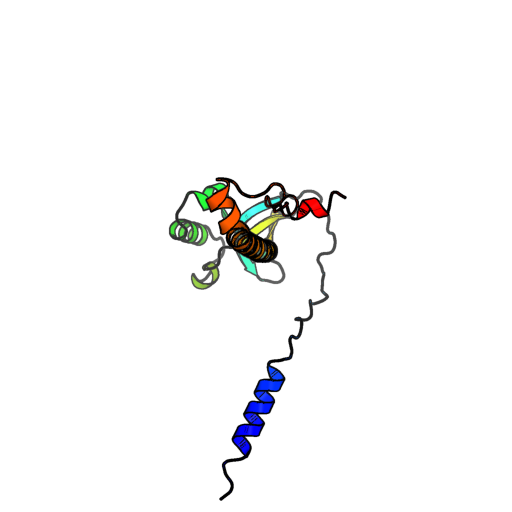1.78 165 LEU A N 1
ATOM 1351 C CA . LEU A 1 165 ? -1.428 8.417 -13.534 1.00 61.78 165 LEU A CA 1
ATOM 1352 C C . LEU A 1 165 ? -2.362 9.636 -13.654 1.00 61.78 165 LEU A C 1
ATOM 1354 O O . LEU A 1 165 ? -3.112 9.763 -14.612 1.00 61.78 165 LEU A O 1
ATOM 1358 N N . LEU A 1 166 ? -2.229 10.573 -12.711 1.00 56.94 166 LEU A N 1
ATOM 1359 C CA . LEU A 1 166 ? -3.017 11.802 -12.629 1.00 56.94 166 LEU A CA 1
ATOM 1360 C C . LEU A 1 166 ? -2.614 12.876 -13.648 1.00 56.94 166 LEU A C 1
ATOM 1362 O O . LEU A 1 166 ? -3.368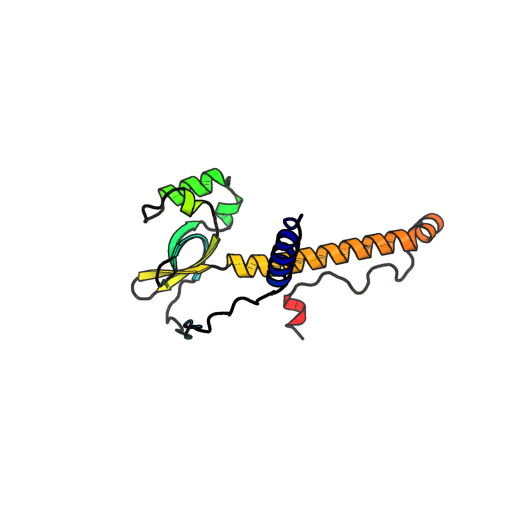 13.819 -13.845 1.00 56.94 166 LEU A O 1
ATOM 1366 N N . LYS A 1 167 ? -1.471 12.745 -14.341 1.00 65.25 167 LYS A N 1
ATOM 1367 C CA . LYS A 1 167 ? -1.090 13.706 -15.392 1.00 65.25 167 LYS A CA 1
ATOM 1368 C C . LYS A 1 167 ? -2.093 13.705 -16.555 1.00 65.25 167 LYS A C 1
ATOM 1370 O O . LYS A 1 167 ? -2.225 14.699 -17.253 1.00 65.25 167 LYS A O 1
ATOM 1375 N N . PHE A 1 168 ? -2.786 12.590 -16.771 1.00 57.59 168 PHE A N 1
ATOM 1376 C CA . PHE A 1 168 ? -3.794 12.465 -17.824 1.00 57.59 168 PHE A CA 1
ATOM 1377 C C . PHE A 1 168 ? -5.146 13.090 -17.454 1.00 57.59 168 PHE A C 1
ATOM 1379 O O . PHE A 1 168 ? -5.981 13.243 -18.330 1.00 57.59 168 PHE A O 1
ATOM 1386 N N . LEU A 1 169 ? -5.357 13.453 -16.183 1.00 51.38 169 LEU A N 1
ATOM 1387 C CA . LEU A 1 169 ? -6.584 14.103 -15.704 1.00 51.38 169 LEU A CA 1
ATOM 1388 C C . LEU A 1 169 ? -6.446 15.629 -15.592 1.00 51.38 169 LEU A C 1
ATOM 1390 O O . LEU A 1 169 ? -7.406 16.302 -15.246 1.00 51.38 169 LEU A O 1
ATOM 1394 N N . SER A 1 170 ? -5.254 16.177 -15.840 1.00 56.00 170 SER A N 1
ATOM 1395 C CA . SER A 1 170 ? -4.971 17.615 -15.766 1.00 56.00 170 SER A CA 1
ATOM 1396 C C . SER A 1 170 ? -4.970 18.288 -17.147 1.00 56.00 170 SER A C 1
ATOM 1398 O O . SER A 1 170 ? -4.190 19.220 -17.353 1.00 56.00 170 SER A O 1
ATOM 1400 N N . GLN A 1 171 ? -5.722 17.745 -18.109 1.00 45.00 171 GLN A N 1
ATOM 1401 C CA . GLN A 1 171 ? -5.831 18.245 -19.485 1.00 45.00 171 GLN A CA 1
ATOM 1402 C C . GLN A 1 171 ? -7.208 18.840 -19.737 1.00 45.00 171 GLN A C 1
ATOM 1404 O O . GLN A 1 171 ? -8.186 18.244 -19.238 1.00 45.00 171 GLN A O 1
#

pLDDT: mean 73.16, std 18.45, range [36.22, 96.38]

Foldseek 3Di:
DDDPPVVVVVVVVVVVVVPPPPPPPPPPPPVPPPPPQPDKDKDKFWAAFDDDVFTADFFTDHPVVVVVDDPVVVLVVRCVRGPDPDDSVRSPDIFGWIWTQHPVRGIGIDGCRVVVVVVVVVVVVLVVVVVVVLVVLCVVQVVVCVVVVDGDDVSPPPDPDPDDPCVVVVD

Sequence (171 aa):
MGGFENGQEQTKKMEELMDSDTFDEIDSSNVYADVEPEEIHKKILVGSYIRGDLLLYASGIDGGTFLKFKIEDVHQYLLENCIFRVRRRSFTTLRIIQVIILKMGEYTVLDKTYWIRLIQRCWRSRLAQYKSDLIALRKKYLHHREINGNYPGGARIKGKKIVGLLKFLSQ

Nearest PDB structures (foldseek):
  8phv-assembly2_C  TM=3.526E-01  e=2.079E+00  Homo sapiens
  8phv-assembly1_A  TM=3.491E-01  e=2.861E+00  Homo sapiens
  8phd-assembly1_A  TM=3.536E-01  e=2.684E+00  Homo sapiens
  5o6e-assembly1_A  TM=3.103E-01  e=7.459E+00  Saccharomyces cerevisiae S288C

=== Feature glossary ===
Key to the feature types in this record:

— What the protein is —

Primary structure: the covalent order of the twenty standard amino acids along the backbone. Two proteins with the same sequence will (almost always) fold to the same structure; two with 30% identity often share a fold but not the details.

Database cross-references. InterPro integrates a dozen domain/family signature databases into unified entries with residue-range hits. GO terms attach function/process/location labels with evidence codes. CATH codes position the fold in a four-level structural taxonomy. Organism is the NCBI-taxonomy species name.

— Where its atoms are —

The mmCIF block holds the 3D Cartesian coordinates of each backbone atom (N, Cα, C, O) in ångströms. mmCIF is the PDB's canonical archive format — a tagged-loop text representation of the atomic model.

Six rendered views show the 3D structure from the faces of a cube — i.e. along ±x, ±y, ±z. Rendering representation is drawn randomly per protein from cartoon (secondary-structure ribbons), sticks (backbone bonds), or molecular surface; coloring is either N→C rainbow (blue at the N-terminus through red at the C-terminus) or one color per chain.

— Local backbone conformation —

DSSP 8-state secondary structure assigns each residue one of H (α-helix), G (3₁₀-helix), I (π-helix), E (extended β-strand), B (isolated β-bridge), T (hydrogen-bonded turn), S (bend), or '-' (coil). The assignment is computed from backbone hydrogen-bond geometry via the Kabsch–Sander algorithm.

P-SEA three-state annotation labels each residue as helix, strand, or coil based purely on the geometry of the Cα trace. It serves as a fallback when the full backbone (and thus DSSP) is unavailable.

The φ/ψ torsion pair specifies the backbone conformation at each residue. φ rotates about the N–Cα bond, ψ about the Cα–C bond. Steric clashes forbid most of the (φ, ψ) plane — the allowed regions (α-helix basin, β-sheet basin, left-handed helix) are the Ramachandran-allowed regions.

— Global shape and packing —

The geometric summary reports three shape descriptors. Rg (radius of gyration) measures how sprea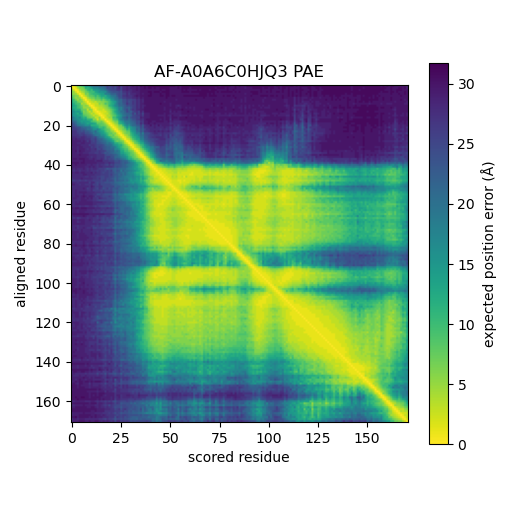d out the Cα atoms are about their centre of mass; compact globular proteins have small Rg, elongated or unfolded ones large. Cα contacts (<8 Å, |i−j|>4) count long-range residue pairs in spatial proximity — high for tightly packed folds, near zero for rods or random coil. The bounding-box extents give the protein's footprint along x, y, z in Å.

Accessible surface area quantifies burial. A residue with SASA near zero is packed into the hydrophobic core; one with SASA >100 Å² sits on the surface. Computed here via the Shrake–Rupley numerical algorithm with a 1.4 Å probe.

Plot images: a contact map (which residues are close in 3D, as an N×N binary image), a Ramachandran scatter (backbone torsion angles, revealing secondary-structure composition at a glance), and — for AlphaFold structures — a PAE heatmap (pairwise prediction confidence).

— Structural neighborhood —

The Foldseek 3Di string encodes local tertiary geometry as a 20-letter alphabet — one character per residue — derived from the relative positions of nearby Cα atoms. Unlike the amino-acid sequence, 3Di is a direct function of the 3D structure, so two proteins with the same fold have similar 3Di strings even at low sequence identity.

Nearest PDB neighbors are the top structural matches found by Foldseek when searching this structure against the entire Protein Data Bank. Each hit reports a TM-score (0 to 1; >0.5 almost always implies the same fold) and an E-value. These are *structural* homologs — they may share no detectable sequence similarity.

— Confidence and disorder —

For AlphaFold models, the B-factor field carries pLDDT — the model's own estimate of local accuracy on a 0–100 scale. Regions with pLDDT<50 should be treated as essentially unmodeled; they often correspond to intrinsically disordered segments.

B-factor (Debye–Waller factor) reflects atomic displacement in the crystal lattice. It is an experimental observable (units Å²), not a prediction; low values mean the atom is pinned down, high values mean it moves or is heterogeneous across the crystal.

Predicted aligned error is AlphaFold's pairwise confidence. Unlike pLDDT (per-residue), PAE is per-residue-pair and captures whether two parts of the structure are correctly placed relative to each other. Units are ångströms of expected positional error.